Protein AF-A0A847ACG6-F1 (afdb_monomer_lite)

Radius of gyration: 18.06 Å; chains: 1; bounding box: 48×40×43 Å

Foldseek 3Di:
DQDFPVQLVPWDDDPPDPQKIWGWAFPPDRHHDPPRQTATAIARNVRSVVLNCQQPDPQLVCLLVQADPVQSGGSDADSNNDDDDPVNVQVVLVVVLVLCVVVVNCVCVVPDPVVVLVVVLLLQLVVLCVPPPDNVRSLVVSCRNSSPPDSVVSVVSVVVPVVDDDPPVVSVVVCCVRNVPDDPPVVVCCCVPPVPDD

Sequence (198 aa):
RTLRLSSLENATDDSTTPGIMRVTVGPGTQVKTKFDVRGSLLFPSQLLQELERYAYSARRLTRQARASEGDRTLLFLSERGNAYSETSFTKLISYLRETLMSAGLKQFQEFKFHQTRATFGTQLMRLAMDVLPSQVDAIVFVRDAMLHKDEATTWKYVKFIEKEPIKEALSYEFFNLYTGKAGDAKTLIEQVTYNGLA

Structure (mmCIF, N/CA/C/O backbone):
data_AF-A0A847ACG6-F1
#
_entry.id   AF-A0A847ACG6-F1
#
loop_
_atom_site.group_PDB
_atom_site.id
_atom_site.type_symbol
_atom_site.label_atom_id
_atom_site.label_alt_id
_atom_site.label_comp_id
_atom_site.label_asym_id
_atom_site.label_entity_id
_atom_site.label_seq_id
_atom_site.pdbx_PDB_ins_code
_atom_site.Cartn_x
_atom_site.Cartn_y
_atom_site.Cartn_z
_atom_site.occupancy
_atom_site.B_iso_or_equiv
_atom_site.auth_seq_id
_atom_site.auth_comp_id
_atom_site.auth_asym_id
_atom_site.auth_atom_id
_atom_site.pdbx_PDB_model_num
ATOM 1 N N . ARG A 1 1 ? -3.514 4.323 3.423 1.00 79.56 1 ARG A N 1
ATOM 2 C CA . ARG A 1 1 ? -4.319 4.914 4.528 1.00 79.56 1 ARG A CA 1
ATOM 3 C C . ARG A 1 1 ? -5.608 5.551 4.025 1.00 79.56 1 ARG A C 1
ATOM 5 O O . ARG A 1 1 ? -6.595 5.514 4.733 1.00 79.56 1 ARG A O 1
ATOM 12 N N . THR A 1 2 ? -5.598 6.104 2.816 1.00 93.06 2 THR A N 1
ATOM 13 C CA . THR A 1 2 ? -6.716 6.821 2.185 1.00 93.06 2 THR A CA 1
ATOM 14 C C . THR A 1 2 ? -7.369 6.038 1.042 1.00 93.06 2 THR A C 1
ATOM 16 O O . THR A 1 2 ? -8.129 6.622 0.281 1.00 93.06 2 THR A O 1
ATOM 19 N N . LEU A 1 3 ? -7.066 4.738 0.900 1.00 95.00 3 LEU A N 1
ATOM 20 C CA . LEU A 1 3 ? -7.789 3.868 -0.033 1.00 95.00 3 LEU A CA 1
ATOM 21 C C . LEU A 1 3 ? -9.261 3.828 0.365 1.00 95.00 3 LEU A C 1
ATOM 23 O O . LEU A 1 3 ? -9.572 3.784 1.559 1.00 95.00 3 LEU A O 1
ATOM 27 N N . ARG A 1 4 ? -10.139 3.837 -0.633 1.00 95.81 4 ARG A N 1
ATOM 28 C CA . ARG A 1 4 ? -11.589 3.829 -0.452 1.00 95.81 4 ARG A CA 1
ATOM 29 C C . ARG A 1 4 ? -12.210 2.594 -1.084 1.00 95.81 4 ARG A C 1
ATOM 31 O O . ARG A 1 4 ? -11.558 1.920 -1.872 1.00 95.81 4 ARG A O 1
ATOM 38 N N . LEU A 1 5 ? -13.469 2.328 -0.754 1.00 96.50 5 LEU A N 1
ATOM 39 C CA . LEU A 1 5 ? -14.268 1.281 -1.401 1.00 96.50 5 LEU A CA 1
ATOM 40 C C . LEU A 1 5 ? -14.260 1.444 -2.923 1.00 96.50 5 LEU A C 1
ATOM 42 O O . LEU A 1 5 ? -13.859 0.536 -3.642 1.00 96.50 5 LEU A O 1
ATOM 46 N N . SER A 1 6 ? -14.517 2.668 -3.384 1.00 95.44 6 SER A N 1
ATOM 47 C CA . SER A 1 6 ? -14.462 3.007 -4.803 1.00 95.44 6 SER A CA 1
ATOM 48 C C . SER A 1 6 ? -13.076 2.840 -5.425 1.00 95.44 6 SER A C 1
ATOM 50 O O . SER A 1 6 ? -12.965 2.736 -6.639 1.00 95.44 6 SER A O 1
ATOM 52 N N . SER A 1 7 ? -11.995 2.800 -4.638 1.00 95.62 7 SER A N 1
ATOM 53 C CA . SER A 1 7 ? -10.670 2.473 -5.177 1.00 95.62 7 SER A CA 1
ATOM 54 C C . SER A 1 7 ? -10.586 1.017 -5.637 1.00 95.62 7 SER A C 1
ATOM 56 O O . SER A 1 7 ? -9.860 0.749 -6.584 1.00 95.62 7 SER A O 1
ATOM 58 N N . LEU A 1 8 ? -11.304 0.101 -4.978 1.00 94.88 8 LEU A N 1
ATOM 59 C CA . LEU A 1 8 ? -11.379 -1.306 -5.380 1.00 94.88 8 LEU A CA 1
ATOM 60 C C . LEU A 1 8 ? -12.359 -1.483 -6.543 1.00 94.88 8 LEU A C 1
ATOM 62 O O . LEU A 1 8 ? -12.006 -2.089 -7.542 1.00 94.88 8 LEU A O 1
ATOM 66 N N . GLU A 1 9 ? -13.539 -0.860 -6.456 1.00 93.62 9 GLU A N 1
ATOM 67 C CA . GLU A 1 9 ? -14.584 -0.938 -7.493 1.00 93.62 9 GLU A CA 1
ATOM 68 C C . GLU A 1 9 ? -14.118 -0.400 -8.854 1.00 93.62 9 GLU A C 1
ATOM 70 O O . GLU A 1 9 ? -14.552 -0.882 -9.894 1.00 93.62 9 GLU A O 1
ATOM 75 N N . ASN A 1 10 ? -13.231 0.600 -8.850 1.00 94.56 10 ASN A N 1
ATOM 76 C CA . ASN A 1 10 ? -12.652 1.181 -10.064 1.00 94.56 10 ASN A CA 1
ATOM 77 C C . ASN A 1 10 ? -11.296 0.559 -10.438 1.00 94.56 10 ASN A C 1
ATOM 79 O O . ASN A 1 10 ? -10.543 1.162 -11.209 1.00 94.56 10 ASN A O 1
ATOM 83 N N . ALA A 1 11 ? -10.933 -0.587 -9.856 1.00 95.62 11 ALA A N 1
ATOM 84 C CA . ALA A 1 11 ? -9.750 -1.313 -10.286 1.00 95.62 11 ALA A CA 1
ATOM 85 C C . ALA A 1 11 ? -9.952 -1.847 -11.711 1.00 95.62 11 ALA A C 1
ATOM 87 O O . ALA A 1 11 ? -11.033 -2.308 -12.066 1.00 95.62 11 ALA A O 1
ATOM 88 N N . THR A 1 12 ? -8.904 -1.799 -12.525 1.00 96.06 12 THR A N 1
ATOM 89 C CA . THR A 1 12 ? -8.930 -2.299 -13.908 1.00 96.06 12 THR A CA 1
ATOM 90 C C . THR A 1 12 ? -7.863 -3.359 -14.100 1.00 96.06 12 THR A C 1
ATOM 92 O O . THR A 1 12 ? -6.834 -3.302 -13.430 1.00 96.06 12 THR A O 1
ATOM 95 N N . ASP A 1 13 ? -8.049 -4.280 -15.038 1.00 93.38 13 ASP A N 1
ATOM 96 C CA . ASP A 1 13 ? -6.978 -5.201 -15.417 1.00 93.38 13 ASP A CA 1
ATOM 97 C C . ASP A 1 13 ? -5.736 -4.439 -15.902 1.00 93.38 13 ASP A C 1
ATOM 99 O O . ASP A 1 13 ? -5.823 -3.386 -16.547 1.00 93.38 13 ASP A O 1
ATOM 103 N N . ASP A 1 14 ? -4.560 -4.961 -15.567 1.00 87.25 14 ASP A N 1
ATOM 104 C CA . ASP A 1 14 ? -3.312 -4.519 -16.168 1.00 87.25 14 ASP A CA 1
ATOM 105 C C . ASP A 1 14 ? -3.196 -5.084 -17.590 1.00 87.25 14 ASP A C 1
ATOM 107 O O . ASP A 1 14 ? -3.352 -6.282 -17.824 1.00 87.25 14 ASP A O 1
ATOM 111 N N . SER A 1 15 ? -2.918 -4.212 -18.560 1.00 83.62 15 SER A N 1
ATOM 112 C CA . SER A 1 15 ? -2.907 -4.587 -19.976 1.00 83.62 15 SER A CA 1
ATOM 113 C C . SER A 1 15 ? -1.718 -5.459 -20.377 1.00 83.62 15 SER A C 1
ATOM 115 O O . SER A 1 15 ? -1.732 -6.019 -21.470 1.00 83.62 15 SER A O 1
ATOM 117 N N . THR A 1 16 ? -0.665 -5.530 -19.556 1.00 77.50 16 THR A N 1
ATOM 118 C CA . THR A 1 16 ? 0.566 -6.260 -19.888 1.00 77.50 16 THR A CA 1
ATOM 119 C C . THR A 1 16 ? 0.769 -7.500 -19.027 1.00 77.50 16 THR A C 1
ATOM 121 O O . THR A 1 16 ? 1.458 -8.422 -19.459 1.00 77.50 16 THR A O 1
ATOM 124 N N . THR A 1 17 ? 0.159 -7.558 -17.840 1.00 78.44 17 THR A N 1
ATOM 125 C CA . THR A 1 17 ? 0.396 -8.621 -16.858 1.00 78.44 17 THR A CA 1
ATOM 126 C C . THR A 1 17 ? -0.915 -9.265 -16.393 1.00 78.44 17 THR A C 1
ATOM 128 O O . THR A 1 17 ? -1.561 -8.759 -15.471 1.00 78.44 17 THR A O 1
ATOM 131 N N . PRO A 1 18 ? -1.307 -10.419 -16.970 1.00 81.81 18 PRO A N 1
ATOM 132 C CA . PRO A 1 18 ? -2.494 -11.149 -16.538 1.00 81.81 18 PRO A CA 1
ATOM 133 C C . PRO A 1 18 ? -2.480 -11.457 -15.037 1.00 81.81 18 PRO A C 1
ATOM 135 O O . PRO A 1 18 ? -1.464 -11.878 -14.481 1.00 81.81 18 PRO A O 1
ATOM 138 N N . GLY A 1 19 ? -3.627 -11.276 -14.383 1.00 84.00 19 GLY A N 1
ATOM 139 C CA . GLY A 1 19 ? -3.778 -11.505 -12.945 1.00 84.00 19 GLY A CA 1
ATOM 140 C C . GLY A 1 19 ? -3.323 -10.340 -12.061 1.00 84.00 19 GLY A C 1
ATOM 141 O O . GLY A 1 19 ? -3.441 -10.459 -10.839 1.00 84.00 19 GLY A O 1
ATOM 142 N N . ILE A 1 20 ? -2.861 -9.228 -12.644 1.00 87.62 20 ILE A N 1
ATOM 143 C CA . ILE A 1 20 ? -2.602 -7.963 -11.950 1.00 87.62 20 ILE A CA 1
ATOM 144 C C . ILE A 1 20 ? -3.715 -6.959 -12.259 1.00 87.62 20 ILE A C 1
ATOM 146 O O . ILE A 1 20 ? -4.145 -6.799 -13.395 1.00 87.62 20 ILE A O 1
ATOM 150 N N . MET A 1 21 ? -4.141 -6.255 -11.218 1.00 92.12 21 MET A N 1
ATOM 151 C CA . MET A 1 21 ? -5.126 -5.186 -11.221 1.00 92.12 21 MET A CA 1
ATOM 152 C C . MET A 1 21 ? -4.443 -3.851 -10.921 1.00 92.12 21 MET A C 1
ATOM 154 O O . MET A 1 21 ? -3.528 -3.763 -10.096 1.00 92.12 21 MET A O 1
ATOM 158 N N . ARG A 1 22 ? -4.928 -2.782 -11.543 1.00 94.06 22 ARG A N 1
ATOM 159 C CA . ARG A 1 22 ? -4.474 -1.406 -11.359 1.00 94.06 22 ARG A CA 1
ATOM 160 C C . ARG A 1 22 ? -5.495 -0.597 -10.585 1.00 94.06 22 ARG A C 1
ATOM 162 O O . ARG A 1 22 ? -6.646 -0.488 -10.989 1.00 94.06 22 ARG A O 1
ATOM 169 N N . VAL A 1 23 ? -5.038 0.065 -9.527 1.00 95.44 23 VAL A N 1
ATOM 170 C CA . VAL A 1 23 ? -5.831 1.043 -8.771 1.00 95.44 23 VAL A CA 1
ATOM 171 C C . VAL A 1 23 ? -5.204 2.420 -8.924 1.00 95.44 23 VAL A C 1
ATOM 173 O O . VAL A 1 23 ? -4.092 2.659 -8.449 1.00 95.44 23 VAL A O 1
ATOM 176 N N . THR A 1 24 ? -5.909 3.343 -9.576 1.00 95.31 24 THR A N 1
ATOM 177 C CA . THR A 1 24 ? -5.428 4.719 -9.776 1.00 95.31 24 THR A CA 1
ATOM 178 C C . THR A 1 24 ? -5.432 5.498 -8.459 1.00 95.31 24 THR A C 1
ATOM 180 O O . THR A 1 24 ? -6.411 5.476 -7.714 1.00 95.31 24 THR A O 1
ATOM 183 N N . VAL A 1 25 ? -4.343 6.215 -8.173 1.00 96.12 25 VAL A N 1
ATOM 184 C CA . VAL A 1 25 ? -4.150 6.995 -6.940 1.00 96.12 25 VAL A CA 1
ATOM 185 C C . VAL A 1 25 ? -3.463 8.338 -7.211 1.00 96.12 25 VAL A C 1
ATOM 187 O O . VAL A 1 25 ? -2.864 8.543 -8.267 1.00 96.12 25 VAL A O 1
ATOM 190 N N . GLY A 1 26 ? -3.520 9.253 -6.240 1.00 94.31 26 GLY A N 1
ATOM 191 C CA . GLY A 1 26 ? -2.925 10.591 -6.325 1.00 94.31 26 GLY A CA 1
ATOM 192 C C . GLY A 1 26 ? -3.910 11.661 -6.814 1.00 94.31 26 GLY A C 1
ATOM 193 O O . GLY A 1 26 ? -5.125 11.458 -6.718 1.00 94.31 26 GLY A O 1
ATOM 194 N N . PRO A 1 27 ? -3.426 12.817 -7.306 1.00 93.75 27 PRO A N 1
ATOM 195 C CA . PRO A 1 27 ? -4.274 13.930 -7.735 1.00 93.75 27 PRO A CA 1
ATOM 196 C C . PRO A 1 27 ? -5.363 13.536 -8.730 1.00 93.75 27 PRO A C 1
ATOM 198 O O . PRO A 1 27 ? -5.130 12.759 -9.658 1.00 93.75 27 PRO A O 1
ATOM 201 N N . GLY A 1 28 ? -6.563 14.088 -8.540 1.00 91.25 28 GLY A N 1
ATOM 202 C CA . GLY A 1 28 ? -7.766 13.715 -9.293 1.00 91.25 28 GLY A CA 1
ATOM 203 C C . GLY A 1 28 ? -8.431 12.422 -8.806 1.00 91.25 28 GLY A C 1
ATOM 204 O O . GLY A 1 28 ? -9.440 12.012 -9.368 1.00 91.25 28 GLY A O 1
ATOM 205 N N . THR A 1 29 ? -7.898 11.795 -7.755 1.00 92.50 29 THR A N 1
ATOM 206 C CA . THR A 1 29 ? -8.549 10.709 -7.012 1.00 92.50 29 THR A CA 1
ATOM 207 C C . THR A 1 29 ? -8.785 11.134 -5.563 1.00 92.50 29 THR A C 1
ATOM 209 O O . THR A 1 29 ? -8.330 12.188 -5.119 1.00 92.50 29 THR A O 1
ATOM 212 N N . GLN A 1 30 ? -9.457 10.287 -4.784 1.00 90.88 30 GLN A N 1
ATOM 213 C CA . GLN A 1 30 ? -9.625 10.500 -3.344 1.00 90.88 30 GLN A CA 1
ATOM 214 C C . GLN A 1 30 ? -8.504 9.857 -2.499 1.00 90.88 30 GLN A C 1
ATOM 216 O O . GLN A 1 30 ? -8.568 9.879 -1.265 1.00 90.88 30 GLN A O 1
ATOM 221 N N . VAL A 1 31 ? -7.478 9.286 -3.143 1.00 93.56 31 VAL A N 1
ATOM 222 C CA . VAL A 1 31 ? -6.368 8.587 -2.489 1.00 93.56 31 VAL A CA 1
ATOM 223 C C . VAL A 1 31 ? -5.137 9.487 -2.456 1.00 93.56 31 VAL A C 1
ATOM 225 O O . VAL A 1 31 ? -4.431 9.647 -3.447 1.00 93.56 31 VAL A O 1
ATOM 228 N N . LYS A 1 32 ? -4.856 10.052 -1.278 1.00 91.69 32 LYS A N 1
ATOM 229 C CA . LYS A 1 32 ? -3.650 10.864 -1.043 1.00 91.69 32 LYS A CA 1
ATOM 230 C C . LYS A 1 32 ? -2.363 10.058 -1.263 1.00 91.69 32 LYS A C 1
ATOM 232 O O . LYS A 1 32 ? -2.199 8.991 -0.665 1.00 91.69 32 LYS A O 1
ATOM 237 N N . THR A 1 33 ? -1.435 10.620 -2.028 1.00 92.12 33 THR A N 1
ATOM 238 C CA . THR A 1 33 ? -0.073 10.110 -2.235 1.00 92.12 33 THR A CA 1
ATOM 239 C C . THR A 1 33 ? 0.950 11.090 -1.665 1.00 92.12 33 THR A C 1
ATOM 241 O O . THR A 1 33 ? 0.636 12.237 -1.346 1.00 92.12 33 THR A O 1
ATOM 244 N N . LYS A 1 34 ? 2.189 10.630 -1.465 1.00 86.81 34 LYS A N 1
ATOM 245 C CA . LYS A 1 34 ? 3.268 11.518 -1.022 1.00 86.81 34 LYS A CA 1
ATOM 246 C C . LYS A 1 34 ? 3.679 12.411 -2.195 1.00 86.81 34 LYS A C 1
ATOM 248 O O . LYS A 1 34 ? 3.889 11.894 -3.286 1.00 86.81 34 LYS A O 1
ATOM 253 N N . PHE A 1 35 ? 3.830 13.713 -1.947 1.00 88.19 35 PHE A N 1
ATOM 254 C CA . PHE A 1 35 ? 4.206 14.714 -2.958 1.00 88.19 35 PHE A CA 1
ATOM 255 C C . PHE A 1 35 ? 3.250 14.806 -4.155 1.00 88.19 35 PHE A C 1
ATOM 257 O O . PHE A 1 35 ? 3.687 15.191 -5.237 1.00 88.19 35 PHE A O 1
ATOM 264 N N . ASP A 1 36 ? 1.982 14.424 -3.972 1.00 89.19 36 ASP A N 1
ATOM 265 C CA . ASP A 1 36 ? 0.952 14.503 -5.013 1.00 89.19 36 ASP A CA 1
ATOM 266 C C . ASP A 1 36 ? 1.334 13.774 -6.315 1.00 89.19 36 ASP A C 1
ATOM 268 O O . ASP A 1 36 ? 0.946 14.156 -7.415 1.00 89.19 36 ASP A O 1
ATOM 272 N N . VAL A 1 37 ? 2.085 12.675 -6.204 1.00 92.12 37 VAL A N 1
ATOM 273 C CA . VAL A 1 37 ? 2.392 11.814 -7.352 1.00 92.12 37 VAL A CA 1
ATOM 274 C C . VAL A 1 37 ? 1.126 11.069 -7.769 1.00 92.12 37 VAL A C 1
ATOM 276 O O . VAL A 1 37 ? 0.538 10.340 -6.964 1.00 92.12 37 VAL A O 1
ATOM 279 N N . ARG A 1 38 ? 0.701 11.241 -9.024 1.00 93.50 38 ARG A N 1
ATOM 280 C CA . ARG A 1 38 ? -0.361 10.438 -9.641 1.00 93.50 38 ARG A CA 1
ATOM 281 C C . ARG A 1 38 ? 0.238 9.164 -10.225 1.00 93.50 38 ARG A C 1
ATOM 283 O O . ARG A 1 38 ? 1.311 9.205 -10.814 1.00 93.50 38 ARG A O 1
ATOM 290 N N . GLY A 1 39 ? -0.470 8.051 -10.095 1.00 92.88 39 GLY A N 1
ATOM 291 C CA . GLY A 1 39 ? -0.061 6.792 -10.707 1.00 92.88 39 GLY A CA 1
ATOM 292 C C . GLY A 1 39 ? -1.051 5.676 -10.421 1.00 92.88 39 GLY A C 1
ATOM 293 O O . GLY A 1 39 ? -2.206 5.935 -10.074 1.00 92.88 39 GLY A O 1
ATOM 294 N N . SER A 1 40 ? -0.590 4.436 -10.542 1.00 91.94 40 SER A N 1
ATOM 295 C CA . SER A 1 40 ? -1.412 3.254 -10.297 1.00 91.94 40 SER A CA 1
ATOM 296 C C . SER A 1 40 ? -0.679 2.298 -9.371 1.00 91.94 40 SER A C 1
ATOM 298 O O . SER A 1 40 ? 0.479 1.962 -9.603 1.00 91.94 40 SER A O 1
ATOM 300 N N . LEU A 1 41 ? -1.366 1.854 -8.326 1.00 92.50 41 LEU A N 1
ATOM 301 C CA . LEU A 1 41 ? -0.916 0.747 -7.497 1.00 92.50 41 LEU A CA 1
ATOM 302 C C . LEU A 1 41 ? -1.222 -0.568 -8.214 1.00 92.50 41 LEU A C 1
ATOM 304 O O . LEU A 1 41 ? -2.334 -0.745 -8.714 1.00 92.50 41 LEU A O 1
ATOM 308 N N . LEU A 1 42 ? -0.243 -1.470 -8.228 1.00 90.56 42 LEU A N 1
ATOM 309 C CA . LEU A 1 42 ? -0.373 -2.816 -8.777 1.00 90.56 42 LEU A CA 1
ATOM 310 C C . LEU A 1 42 ? -0.789 -3.776 -7.662 1.00 90.56 42 LEU A C 1
ATOM 312 O O . LEU A 1 42 ? -0.075 -3.939 -6.666 1.00 90.56 42 LEU A O 1
ATOM 316 N N . PHE A 1 43 ? -1.950 -4.395 -7.835 1.00 87.69 43 PHE A N 1
ATOM 317 C CA . PHE A 1 43 ? -2.506 -5.390 -6.932 1.00 87.69 43 PHE A CA 1
ATOM 318 C C . PHE A 1 43 ? -2.614 -6.728 -7.649 1.00 87.69 43 PHE A C 1
ATOM 320 O O . PHE A 1 43 ? -3.211 -6.794 -8.715 1.00 87.69 43 PHE A O 1
ATOM 327 N N . PRO A 1 44 ? -2.138 -7.823 -7.057 1.00 90.94 44 PRO A N 1
ATOM 328 C CA . PRO A 1 44 ? -2.540 -9.150 -7.499 1.00 90.94 44 PRO A CA 1
ATOM 329 C C . PRO A 1 44 ? -4.054 -9.271 -7.386 1.00 90.94 44 PRO A C 1
ATOM 331 O O . PRO A 1 44 ? -4.628 -8.870 -6.372 1.00 90.94 44 PRO A O 1
ATOM 334 N N . SER A 1 45 ? -4.698 -9.836 -8.401 1.00 88.50 45 SER A N 1
ATOM 335 C CA . SER A 1 45 ? -6.151 -10.057 -8.439 1.00 88.50 45 SER A CA 1
ATOM 336 C C . SER A 1 45 ? -6.667 -10.722 -7.161 1.00 88.50 45 SER A C 1
ATOM 338 O O . SER A 1 45 ? -7.654 -10.281 -6.583 1.00 88.50 45 SER A O 1
ATOM 340 N N . GLN A 1 46 ? -5.939 -11.712 -6.648 1.00 88.50 46 GLN A N 1
ATOM 341 C CA . GLN A 1 46 ? -6.264 -12.390 -5.393 1.00 88.50 46 GLN A CA 1
ATOM 342 C C . GLN A 1 46 ? -6.213 -11.451 -4.182 1.00 88.50 46 GLN A C 1
ATOM 344 O O . GLN A 1 46 ? -7.117 -11.469 -3.352 1.00 88.50 46 GLN A O 1
ATOM 349 N N . LEU A 1 47 ? -5.198 -10.584 -4.090 1.00 90.75 47 LEU A N 1
ATOM 350 C CA . LEU A 1 47 ? -5.126 -9.587 -3.021 1.00 90.75 47 LEU A CA 1
ATOM 351 C C . LEU A 1 47 ? -6.284 -8.590 -3.129 1.00 90.75 47 LEU A C 1
ATOM 353 O O . LEU A 1 47 ? -6.862 -8.225 -2.109 1.00 90.75 47 LEU A O 1
ATOM 357 N N . LEU A 1 48 ? -6.645 -8.168 -4.345 1.00 91.81 48 LEU A N 1
ATOM 358 C CA . LEU A 1 48 ? -7.796 -7.293 -4.556 1.00 91.81 48 LEU A CA 1
ATOM 359 C C . LEU A 1 48 ? -9.093 -7.960 -4.064 1.00 91.81 48 LEU A C 1
ATOM 361 O O . LEU A 1 48 ? -9.831 -7.346 -3.297 1.00 91.81 48 LEU A O 1
ATOM 365 N N . GLN A 1 49 ? -9.308 -9.237 -4.390 1.00 91.50 49 GLN A N 1
ATOM 366 C CA . GLN A 1 49 ? -10.465 -10.013 -3.924 1.00 91.50 49 GLN A CA 1
ATOM 367 C C . GLN A 1 49 ? -10.511 -10.160 -2.394 1.00 91.50 49 GLN A C 1
ATOM 369 O O . GLN A 1 49 ? -11.587 -10.110 -1.797 1.00 91.50 49 GLN A O 1
ATOM 374 N N . GLU A 1 50 ? -9.366 -10.333 -1.727 1.00 94.88 50 GLU A N 1
ATOM 375 C CA . GLU A 1 50 ? -9.311 -10.350 -0.256 1.00 94.88 50 GLU A CA 1
ATOM 376 C C . GLU A 1 50 ? -9.666 -8.978 0.341 1.00 94.88 50 GLU A C 1
ATOM 378 O O . GLU A 1 50 ? -10.378 -8.891 1.346 1.00 94.88 50 GLU A O 1
ATOM 383 N N . LEU A 1 51 ? -9.224 -7.885 -0.293 1.00 95.44 51 LEU A N 1
ATOM 384 C CA . LEU A 1 51 ? -9.594 -6.528 0.118 1.00 95.44 51 LEU A CA 1
ATOM 385 C C . LEU A 1 51 ? -11.092 -6.261 -0.077 1.00 95.44 51 LEU A C 1
ATOM 387 O O . LEU A 1 51 ? -11.700 -5.621 0.782 1.00 95.44 51 LEU A O 1
ATOM 391 N N . GLU A 1 52 ? -11.695 -6.776 -1.147 1.00 95.69 52 GLU A N 1
ATOM 392 C CA . GLU A 1 52 ? -13.140 -6.709 -1.393 1.00 95.69 52 GLU A CA 1
ATOM 393 C C . GLU A 1 52 ? -13.929 -7.531 -0.368 1.00 95.69 52 GLU A C 1
ATOM 395 O O . GLU A 1 52 ? -14.879 -7.029 0.236 1.00 95.69 52 GLU A O 1
ATOM 400 N N . ARG A 1 53 ? -13.497 -8.764 -0.074 1.00 95.81 53 ARG A N 1
ATOM 401 C CA . ARG A 1 53 ? -14.096 -9.574 1.000 1.00 95.81 53 ARG A CA 1
ATOM 402 C C . ARG A 1 53 ? -14.033 -8.860 2.344 1.00 95.81 53 ARG A C 1
ATOM 404 O O . ARG A 1 53 ? -15.023 -8.826 3.077 1.00 95.81 53 ARG A O 1
ATOM 411 N N . TYR A 1 54 ? -12.899 -8.243 2.668 1.00 96.81 54 TYR A N 1
ATOM 412 C CA . TYR A 1 54 ? -12.784 -7.418 3.866 1.00 96.81 54 TYR A CA 1
ATOM 413 C C . TYR A 1 54 ? -13.736 -6.215 3.826 1.00 96.81 54 TYR A C 1
ATOM 415 O O . TYR A 1 54 ? -14.414 -5.955 4.825 1.00 96.81 54 TYR A O 1
ATOM 423 N N . ALA A 1 55 ? -13.819 -5.508 2.695 1.00 96.56 55 ALA A N 1
ATOM 424 C CA . ALA A 1 55 ? -14.643 -4.316 2.515 1.00 96.56 55 ALA A CA 1
ATOM 425 C C . ALA A 1 55 ? -16.126 -4.553 2.838 1.00 96.56 55 ALA A C 1
ATOM 427 O O . ALA A 1 55 ? -16.759 -3.687 3.445 1.00 96.56 55 ALA A O 1
ATOM 428 N N . TYR A 1 56 ? -16.649 -5.736 2.514 1.00 95.25 56 TYR A N 1
ATOM 429 C CA . TYR A 1 56 ? -18.047 -6.112 2.760 1.00 95.25 56 TYR A CA 1
ATOM 430 C C . TYR A 1 56 ? -18.247 -7.038 3.966 1.00 95.25 56 TYR A C 1
ATOM 432 O O . TYR A 1 56 ? -19.358 -7.486 4.243 1.00 95.25 56 TYR A O 1
ATOM 440 N N . SER A 1 57 ? -17.191 -7.303 4.734 1.00 97.12 57 SER A N 1
ATOM 441 C CA . SER A 1 57 ? -17.283 -8.128 5.937 1.00 97.12 57 SER A CA 1
ATOM 442 C C . SER A 1 57 ? -18.100 -7.450 7.044 1.00 97.12 57 SER A C 1
ATOM 444 O O . SER A 1 57 ? -18.034 -6.232 7.239 1.00 97.12 57 SER A O 1
ATOM 446 N N . ALA A 1 58 ? -18.775 -8.251 7.876 1.00 96.94 58 ALA A N 1
ATOM 447 C CA . ALA A 1 58 ? -19.484 -7.761 9.065 1.00 96.94 58 ALA A CA 1
ATOM 448 C C . ALA A 1 58 ? -18.578 -6.911 9.981 1.00 96.94 58 ALA A C 1
ATOM 450 O O . ALA A 1 58 ? -19.004 -5.889 10.529 1.00 96.94 58 ALA A O 1
ATOM 451 N N . ARG A 1 59 ? -17.295 -7.291 10.093 1.00 96.44 59 ARG A N 1
ATOM 452 C CA . ARG A 1 59 ? -16.274 -6.547 10.844 1.00 96.44 59 ARG A CA 1
ATOM 453 C C . ARG A 1 59 ? -16.107 -5.127 10.308 1.00 96.44 59 ARG A C 1
ATOM 455 O O . ARG A 1 59 ? -16.092 -4.183 11.097 1.00 96.44 59 ARG A O 1
ATOM 462 N N . ARG A 1 60 ? -15.961 -4.960 8.992 1.00 97.19 60 ARG A N 1
ATOM 463 C CA . ARG A 1 60 ? -15.795 -3.641 8.368 1.00 97.19 60 ARG A CA 1
ATOM 464 C C . ARG A 1 60 ? -17.107 -2.855 8.422 1.00 97.19 60 ARG A C 1
ATOM 466 O O . ARG A 1 60 ? -17.072 -1.696 8.830 1.00 97.19 60 ARG A O 1
ATOM 473 N N . LEU A 1 61 ? -18.253 -3.473 8.128 1.00 97.44 61 LEU A N 1
ATOM 474 C CA . LEU A 1 61 ? -19.576 -2.830 8.193 1.00 97.44 61 LEU A CA 1
ATOM 475 C C . LEU A 1 61 ? -19.896 -2.277 9.593 1.00 97.44 61 LEU A C 1
ATOM 477 O O . LEU A 1 61 ? -20.329 -1.134 9.727 1.00 97.44 61 LEU A O 1
ATOM 481 N N . THR A 1 62 ? -19.578 -3.026 10.653 1.00 98.00 62 THR A N 1
ATOM 482 C CA . THR A 1 62 ? -19.743 -2.561 12.045 1.00 98.00 62 THR A CA 1
ATOM 483 C C . THR A 1 62 ? -18.896 -1.317 12.336 1.00 98.00 62 THR A C 1
ATOM 485 O O . THR A 1 62 ? -19.324 -0.409 13.049 1.00 98.00 62 THR A O 1
ATOM 488 N N . ARG A 1 63 ? -17.686 -1.243 11.770 1.00 98.00 63 ARG A N 1
ATOM 489 C CA . ARG A 1 63 ? -16.812 -0.067 11.898 1.00 98.00 63 ARG A CA 1
ATOM 490 C C . ARG A 1 63 ? -17.330 1.111 11.073 1.00 98.00 63 ARG A C 1
ATOM 492 O O . ARG A 1 63 ? -17.273 2.237 11.554 1.00 98.00 63 ARG A O 1
ATOM 499 N N . GLN A 1 64 ? -17.878 0.862 9.883 1.00 97.94 64 GLN A N 1
ATOM 500 C CA . GLN A 1 64 ? -18.509 1.883 9.040 1.00 97.94 64 GLN A CA 1
ATOM 501 C C . GLN A 1 64 ? -19.721 2.524 9.725 1.00 97.94 64 GLN A C 1
ATOM 503 O O . GLN A 1 64 ? -19.880 3.738 9.640 1.00 97.94 64 GLN A O 1
ATOM 508 N N . ALA A 1 65 ? -20.539 1.748 10.442 1.00 97.75 65 ALA A N 1
ATOM 509 C CA . ALA A 1 65 ? -21.692 2.276 11.178 1.00 97.75 65 ALA A CA 1
ATOM 510 C C . ALA A 1 65 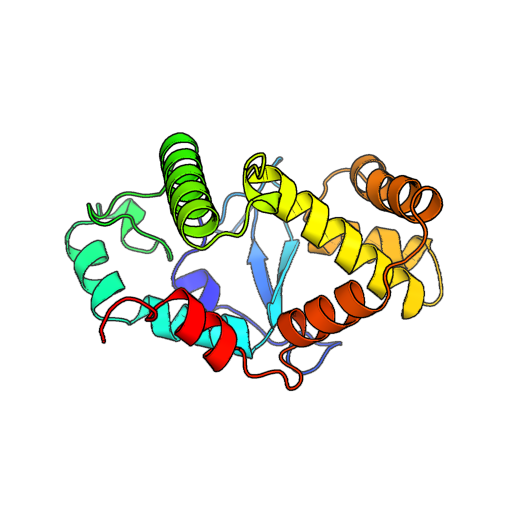? -21.301 3.334 12.231 1.00 97.75 65 ALA A C 1
ATOM 512 O O . ALA A 1 65 ? -22.089 4.222 12.542 1.00 97.75 65 ALA A O 1
ATOM 513 N N . ARG A 1 66 ? -20.067 3.261 12.748 1.00 97.75 66 ARG A N 1
ATOM 514 C CA . ARG A 1 66 ? -19.493 4.211 13.716 1.00 97.75 66 ARG A CA 1
ATOM 515 C C . ARG A 1 66 ? -18.713 5.352 13.056 1.00 97.75 66 ARG A C 1
ATOM 517 O O . ARG A 1 66 ? -18.313 6.284 13.744 1.00 97.75 66 ARG A O 1
ATOM 524 N N . ALA A 1 67 ? -18.450 5.261 11.754 1.00 97.69 67 ALA A N 1
ATOM 525 C CA . ALA A 1 67 ? -17.612 6.213 11.043 1.00 97.69 67 ALA A CA 1
ATOM 526 C C . ALA A 1 67 ? -18.361 7.511 10.723 1.00 97.69 67 ALA A C 1
ATOM 528 O O . ALA A 1 67 ? -19.558 7.506 10.401 1.00 97.69 67 ALA A O 1
ATOM 529 N N . SER A 1 68 ? -17.616 8.617 10.750 1.00 96.81 68 SER A N 1
ATOM 530 C CA . SER A 1 68 ? -18.076 9.905 10.232 1.00 96.81 68 SER A CA 1
ATOM 531 C C . SER A 1 68 ? -18.345 9.811 8.729 1.00 96.81 68 SER A C 1
ATOM 533 O O . SER A 1 68 ? -17.784 8.959 8.037 1.00 96.81 68 SER A O 1
ATOM 535 N N . GLU A 1 69 ? -19.181 10.702 8.201 1.00 93.88 69 GLU A N 1
ATOM 536 C CA . GLU A 1 69 ? -19.547 10.698 6.781 1.00 93.88 69 GLU A CA 1
ATOM 537 C C . GLU A 1 69 ? -18.324 10.695 5.845 1.00 93.88 69 GLU A C 1
ATOM 539 O O . GLU A 1 69 ? -18.264 9.895 4.912 1.00 93.88 69 GLU A O 1
ATOM 544 N N . GLY A 1 70 ? -17.296 11.493 6.158 1.00 90.56 70 GLY A N 1
ATOM 545 C CA . GLY A 1 70 ? -16.064 11.570 5.363 1.00 90.56 70 GLY A CA 1
ATOM 546 C C . GLY A 1 70 ? -15.194 10.304 5.390 1.00 90.56 70 GLY A C 1
ATOM 547 O O . GLY A 1 70 ? -14.478 10.024 4.417 1.00 90.56 70 GLY A O 1
ATOM 548 N N . ASP A 1 71 ? -15.281 9.520 6.468 1.00 95.25 71 ASP A N 1
ATOM 549 C CA . ASP A 1 71 ? -14.483 8.308 6.677 1.00 95.25 71 ASP A CA 1
ATOM 550 C C . ASP A 1 71 ? -15.226 7.030 6.269 1.00 95.25 71 ASP A C 1
ATOM 552 O O . ASP A 1 71 ? -14.582 6.022 5.988 1.00 95.25 71 ASP A O 1
ATOM 556 N N . ARG A 1 72 ? -16.563 7.046 6.161 1.00 95.75 72 ARG A N 1
ATOM 557 C CA . ARG A 1 72 ? -17.391 5.859 5.850 1.00 95.75 72 ARG A CA 1
ATOM 558 C C . ARG A 1 72 ? -16.959 5.091 4.605 1.00 95.75 72 ARG A C 1
ATOM 560 O O . ARG A 1 72 ? -17.179 3.882 4.531 1.00 95.75 72 ARG A O 1
ATOM 567 N N . THR A 1 73 ? -16.357 5.764 3.629 1.00 95.81 73 THR A N 1
ATOM 568 C CA . THR A 1 73 ? -15.891 5.135 2.386 1.00 95.81 73 THR A CA 1
ATOM 569 C C . THR A 1 73 ? -14.426 4.706 2.430 1.00 95.81 73 THR A C 1
ATOM 571 O O . THR A 1 73 ? -13.969 4.078 1.483 1.00 95.81 73 THR A O 1
ATOM 574 N N . LEU A 1 74 ? -13.678 4.986 3.504 1.00 97.25 74 LEU A N 1
ATOM 575 C CA . LEU A 1 74 ? -12.320 4.466 3.679 1.00 97.25 74 LEU A CA 1
ATOM 576 C C . LEU A 1 74 ? -12.347 2.943 3.781 1.00 97.25 74 LEU A C 1
ATOM 578 O O . LEU A 1 74 ? -13.174 2.368 4.489 1.00 97.25 74 LEU A O 1
ATOM 582 N N . LEU A 1 75 ? -11.411 2.285 3.104 1.00 96.88 75 LEU A N 1
ATOM 583 C CA . LEU A 1 75 ? -11.295 0.832 3.128 1.00 96.88 75 LEU A CA 1
ATOM 584 C C . LEU A 1 75 ? -11.013 0.345 4.554 1.00 96.88 75 LEU A C 1
ATOM 586 O O . LEU A 1 75 ? -11.747 -0.481 5.089 1.00 96.88 75 LEU A O 1
ATOM 590 N N . PHE A 1 76 ? -9.996 0.925 5.195 1.00 95.69 76 PHE A N 1
ATOM 591 C CA . PHE A 1 76 ? -9.568 0.554 6.540 1.00 95.69 76 PHE A CA 1
ATOM 592 C C . PHE A 1 76 ? -10.063 1.551 7.582 1.00 95.69 76 PHE A C 1
ATOM 594 O O . PHE A 1 76 ? -9.637 2.707 7.608 1.00 95.69 76 PHE A O 1
ATOM 601 N N . LEU A 1 77 ? -10.896 1.055 8.491 1.00 95.75 77 LEU A N 1
ATOM 602 C CA . LEU A 1 77 ? -11.401 1.789 9.645 1.00 95.75 77 LEU A CA 1
ATOM 603 C C . LEU A 1 77 ? -10.899 1.141 10.932 1.00 95.75 77 LEU A C 1
ATOM 605 O O . LEU A 1 77 ? -10.788 -0.086 11.021 1.00 95.75 77 LEU A O 1
ATOM 609 N N . SER A 1 78 ? -10.625 1.958 11.945 1.00 94.06 78 SER A N 1
ATOM 610 C CA . SER A 1 78 ? -10.388 1.473 13.306 1.00 94.06 78 SER A CA 1
ATOM 611 C C . SER A 1 78 ? -11.672 0.908 13.926 1.00 94.06 78 SER A C 1
ATOM 613 O O . SER A 1 78 ? -12.772 1.084 13.407 1.00 94.06 78 SER A O 1
ATOM 615 N N . GLU A 1 79 ? -11.560 0.245 15.075 1.00 92.69 79 GLU A N 1
ATOM 616 C CA . GLU A 1 79 ? -12.716 -0.303 15.811 1.00 92.69 79 GLU A CA 1
ATOM 617 C C . GLU A 1 79 ? -13.727 0.762 16.250 1.00 92.69 79 GLU A C 1
ATOM 619 O O . GLU A 1 79 ? -14.913 0.473 16.426 1.00 92.69 79 GLU A O 1
ATOM 624 N N . ARG A 1 80 ? -13.258 2.006 16.386 1.00 93.88 80 ARG A N 1
ATOM 625 C CA . ARG A 1 80 ? -14.077 3.179 16.702 1.00 93.88 80 ARG A CA 1
ATOM 626 C C . ARG A 1 80 ? -14.640 3.875 15.457 1.00 93.88 80 ARG A C 1
ATOM 628 O O . ARG A 1 80 ? -15.269 4.908 15.603 1.00 93.88 80 ARG A O 1
ATOM 635 N N . GLY A 1 81 ? -14.407 3.342 14.255 1.00 95.81 81 GLY A N 1
ATOM 636 C CA . GLY A 1 81 ? -14.882 3.936 12.999 1.00 95.81 81 GLY A CA 1
ATOM 637 C C . GLY A 1 81 ? -14.039 5.105 12.479 1.00 95.81 81 GLY A C 1
ATOM 638 O O . GLY A 1 81 ? -14.427 5.741 11.511 1.00 95.81 81 GLY A O 1
ATOM 639 N N . ASN A 1 82 ? -12.878 5.383 13.078 1.00 94.88 82 ASN A N 1
ATOM 640 C CA . ASN A 1 82 ? -11.997 6.472 12.637 1.00 94.88 82 ASN A CA 1
ATOM 641 C C . ASN A 1 82 ? -10.988 6.001 11.587 1.00 94.88 82 ASN A C 1
ATOM 643 O O . ASN A 1 82 ? -10.519 4.854 11.662 1.00 94.88 82 ASN A O 1
ATOM 647 N N . ALA A 1 83 ? -10.564 6.914 10.711 1.00 94.62 83 ALA A N 1
ATOM 648 C CA . ALA A 1 83 ? -9.366 6.754 9.895 1.00 94.62 83 ALA A CA 1
ATOM 649 C C . ALA A 1 83 ? -8.113 6.455 10.740 1.00 94.62 83 ALA A C 1
ATOM 651 O O . ALA A 1 83 ? -7.922 6.971 11.845 1.00 94.62 83 ALA A O 1
ATOM 652 N N . TYR A 1 84 ? -7.204 5.655 10.187 1.00 92.56 84 TYR A N 1
ATOM 653 C CA . TYR A 1 84 ? -5.915 5.396 10.820 1.00 92.56 84 TYR A CA 1
ATOM 654 C C . TYR A 1 84 ? -4.918 6.554 10.595 1.00 92.56 84 TYR A C 1
ATOM 656 O O . TYR A 1 84 ? -4.496 6.835 9.469 1.00 92.56 84 TYR A O 1
ATOM 664 N N . SER A 1 85 ? -4.472 7.175 11.688 1.00 89.44 85 SER A N 1
ATOM 665 C CA . SER A 1 85 ? -3.346 8.119 11.751 1.00 89.44 85 SER A CA 1
ATOM 666 C C . SER A 1 85 ? -1.987 7.408 11.851 1.00 89.44 85 SER A C 1
ATOM 668 O O . SER A 1 85 ? -1.929 6.201 12.095 1.00 89.44 85 SER A O 1
ATOM 670 N N . GLU A 1 86 ? -0.880 8.150 11.722 1.00 85.50 86 GLU A N 1
ATOM 671 C CA . GLU A 1 86 ? 0.473 7.595 11.934 1.00 85.50 86 GLU A CA 1
ATOM 672 C C . GLU A 1 86 ? 0.627 6.992 13.323 1.00 85.50 86 GLU A C 1
ATOM 674 O O . GLU A 1 86 ? 1.068 5.856 13.452 1.00 85.50 86 GLU A O 1
ATOM 679 N N . THR A 1 87 ? 0.162 7.696 14.354 1.00 87.69 87 THR A N 1
ATOM 680 C CA . THR A 1 87 ? 0.200 7.209 15.735 1.00 87.69 87 THR A CA 1
ATOM 681 C C . THR A 1 87 ? -0.567 5.899 15.893 1.00 87.69 87 THR A C 1
ATOM 683 O O . THR A 1 87 ? -0.078 4.974 16.537 1.00 87.69 87 THR A O 1
ATOM 686 N N . SER A 1 88 ? -1.758 5.789 15.294 1.00 88.38 88 SER A N 1
ATOM 687 C CA . SER A 1 88 ? -2.548 4.554 15.374 1.00 88.38 88 SER A CA 1
ATOM 688 C C . SER A 1 88 ? -1.901 3.388 14.619 1.00 88.38 88 SER A C 1
ATOM 690 O O . SER A 1 88 ? -1.927 2.264 15.112 1.00 88.38 88 SER A O 1
ATOM 692 N N . PHE A 1 89 ? -1.246 3.651 13.483 1.00 84.38 89 PHE A N 1
ATOM 693 C CA . PHE A 1 89 ? -0.475 2.640 12.757 1.00 84.38 89 PHE A CA 1
ATOM 694 C C . PHE A 1 89 ? 0.753 2.184 13.542 1.00 84.38 89 PHE A C 1
ATOM 696 O O . PHE A 1 89 ? 0.999 0.987 13.640 1.00 84.38 89 PHE A O 1
ATOM 703 N N . THR A 1 90 ? 1.499 3.111 14.147 1.00 87.06 90 THR A N 1
ATOM 704 C CA . THR A 1 90 ? 2.644 2.770 14.999 1.00 87.06 90 THR A CA 1
ATOM 705 C C . THR A 1 90 ? 2.215 1.872 16.155 1.00 87.06 90 THR A C 1
ATOM 707 O O . THR A 1 90 ? 2.882 0.878 16.416 1.00 87.06 90 THR A O 1
ATOM 710 N N . LYS A 1 91 ? 1.069 2.159 16.792 1.00 89.62 91 LYS A N 1
ATOM 711 C CA . LYS A 1 91 ? 0.504 1.291 17.837 1.00 89.62 91 LYS A CA 1
ATOM 712 C C . LYS A 1 91 ? 0.176 -0.108 17.314 1.00 89.62 91 LYS A C 1
ATOM 714 O O . LYS A 1 91 ? 0.579 -1.078 17.940 1.00 89.62 91 LYS A O 1
ATOM 719 N N . LEU A 1 92 ? -0.486 -0.223 16.158 1.00 89.44 92 LEU A N 1
ATOM 720 C CA . LEU A 1 92 ? -0.754 -1.528 15.536 1.00 89.44 92 LEU A CA 1
ATOM 721 C C . LEU A 1 92 ? 0.527 -2.330 15.284 1.00 89.44 92 LEU A C 1
ATOM 723 O O . LEU A 1 92 ? 0.552 -3.534 15.510 1.00 89.44 92 LEU A O 1
ATOM 727 N N . ILE A 1 93 ? 1.594 -1.667 14.841 1.00 89.75 93 ILE A N 1
ATOM 728 C CA . ILE A 1 93 ? 2.878 -2.321 14.576 1.00 89.75 93 ILE A CA 1
ATOM 729 C C . ILE A 1 93 ? 3.581 -2.729 15.871 1.00 89.75 93 ILE A C 1
ATOM 731 O O . ILE A 1 93 ? 4.199 -3.789 15.903 1.00 89.75 93 ILE A O 1
ATOM 735 N N . SER A 1 94 ? 3.450 -1.948 16.946 1.00 90.50 94 SER A N 1
ATOM 736 C CA . SER A 1 94 ? 3.906 -2.372 18.274 1.00 90.50 94 SER A CA 1
ATOM 737 C C . SER A 1 94 ? 3.158 -3.616 18.755 1.00 90.50 94 SER A C 1
ATOM 739 O O . SER A 1 94 ? 3.810 -4.572 19.157 1.00 90.50 94 SER A O 1
ATOM 741 N N . TYR A 1 95 ? 1.828 -3.662 18.624 1.00 91.31 95 TYR A N 1
ATOM 742 C CA . TYR A 1 95 ? 1.049 -4.852 18.990 1.00 91.31 95 TYR A CA 1
ATOM 743 C C . TYR A 1 95 ? 1.425 -6.079 18.156 1.00 91.31 95 TYR A C 1
ATOM 745 O O . TYR A 1 95 ? 1.572 -7.177 18.692 1.00 91.31 95 TYR A O 1
ATOM 753 N N . LEU A 1 96 ? 1.630 -5.901 16.846 1.00 90.75 96 LEU A N 1
ATOM 754 C CA . LEU A 1 96 ? 2.119 -6.970 15.978 1.00 90.75 96 LEU A CA 1
ATOM 755 C C . LEU A 1 96 ? 3.481 -7.481 16.462 1.00 90.75 96 LEU A C 1
ATOM 757 O O . LEU A 1 96 ? 3.672 -8.684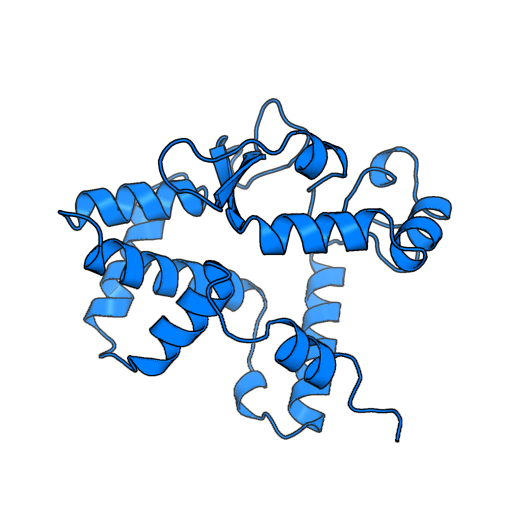 16.591 1.00 90.75 96 LEU A O 1
ATOM 761 N N . ARG A 1 97 ? 4.412 -6.574 16.773 1.00 91.12 97 ARG A N 1
ATOM 762 C CA . ARG A 1 97 ? 5.733 -6.929 17.294 1.00 91.12 97 ARG A CA 1
ATOM 763 C C . ARG A 1 97 ? 5.635 -7.721 18.596 1.00 91.12 97 ARG A C 1
ATOM 765 O O . ARG A 1 97 ? 6.274 -8.758 18.704 1.00 91.12 97 ARG A O 1
ATOM 772 N N . GLU A 1 98 ? 4.844 -7.252 19.557 1.00 92.06 98 GLU A N 1
ATOM 773 C CA . GLU A 1 98 ? 4.626 -7.940 20.836 1.00 92.06 98 GLU A CA 1
ATOM 774 C C . GLU A 1 98 ? 4.057 -9.347 20.621 1.00 92.06 98 GLU A C 1
ATOM 776 O O . GLU A 1 98 ? 4.536 -10.306 21.223 1.00 92.06 98 GLU A O 1
ATOM 781 N N . THR A 1 99 ? 3.099 -9.491 19.702 1.00 93.56 99 THR A N 1
ATOM 782 C CA . THR A 1 99 ? 2.507 -10.789 19.343 1.00 93.56 99 THR A CA 1
ATOM 783 C C . THR A 1 99 ? 3.552 -11.732 18.739 1.00 93.56 99 THR A C 1
ATOM 785 O O . THR A 1 99 ? 3.682 -12.874 19.172 1.00 93.56 99 THR A O 1
ATOM 788 N N . LEU A 1 100 ? 4.349 -11.248 17.781 1.00 90.75 100 LEU A N 1
ATOM 789 C CA . LEU A 1 100 ? 5.411 -12.030 17.139 1.00 90.75 100 LEU A CA 1
ATOM 790 C C . LEU A 1 100 ? 6.509 -12.428 18.136 1.00 90.75 100 LEU A C 1
ATOM 792 O O . LEU A 1 100 ? 6.996 -13.556 18.102 1.00 90.75 100 LEU A O 1
ATOM 796 N N . MET A 1 101 ? 6.877 -11.529 19.052 1.00 92.31 101 MET A N 1
ATOM 797 C CA . MET A 1 101 ? 7.851 -11.814 20.106 1.00 92.31 101 MET A CA 1
ATOM 798 C C . MET A 1 101 ? 7.344 -12.883 21.076 1.00 92.31 101 MET A C 1
ATOM 800 O O . MET A 1 101 ? 8.098 -13.797 21.406 1.00 92.31 101 MET A O 1
ATOM 804 N N . SER A 1 102 ? 6.076 -12.803 21.488 1.00 92.69 102 SER A N 1
ATOM 805 C CA . SER A 1 102 ? 5.428 -13.823 22.322 1.00 92.69 102 SER A CA 1
ATOM 806 C C . SER A 1 102 ? 5.357 -15.185 21.624 1.00 92.69 102 SER A C 1
ATOM 808 O O . SER A 1 102 ? 5.473 -16.212 22.282 1.00 92.69 102 SER A O 1
ATOM 810 N N . ALA A 1 103 ? 5.260 -15.203 20.291 1.00 93.88 103 ALA A N 1
ATOM 811 C CA . ALA A 1 103 ? 5.353 -16.412 19.469 1.00 93.88 103 ALA A CA 1
ATOM 812 C C . ALA A 1 103 ? 6.801 -16.904 19.231 1.00 93.88 103 ALA A C 1
ATOM 814 O O . ALA A 1 103 ? 7.025 -17.820 18.444 1.00 93.88 103 ALA A O 1
ATOM 815 N N . GLY A 1 104 ? 7.806 -16.301 19.879 1.00 92.00 104 GLY A N 1
ATOM 816 C CA . GLY A 1 104 ? 9.214 -16.705 19.785 1.00 92.00 104 GLY A CA 1
ATOM 817 C C . GLY A 1 104 ? 9.989 -16.117 18.600 1.00 92.00 104 GLY A C 1
ATOM 818 O O . GLY A 1 104 ? 11.184 -16.386 18.460 1.00 92.00 104 GLY A O 1
ATOM 819 N N . LEU A 1 105 ? 9.369 -15.268 17.776 1.00 91.69 105 LEU A N 1
ATOM 820 C CA . LEU A 1 105 ? 9.978 -14.677 16.579 1.00 91.69 105 LEU A CA 1
ATOM 821 C C . LEU A 1 105 ? 10.786 -13.415 16.926 1.00 91.69 105 LEU A C 1
ATOM 823 O O . LEU A 1 105 ? 10.443 -12.285 16.562 1.00 91.69 105 LEU A O 1
ATOM 827 N N . LYS A 1 106 ? 11.885 -13.611 17.660 1.00 89.00 106 LYS A N 1
ATOM 828 C CA . LYS A 1 106 ? 12.730 -12.533 18.209 1.00 89.00 106 LYS A CA 1
ATOM 829 C C . LYS A 1 106 ? 13.320 -11.598 17.147 1.00 89.00 106 LYS A C 1
ATOM 831 O O . LYS A 1 106 ? 13.586 -10.439 17.449 1.00 89.00 106 LYS A O 1
ATOM 836 N N . GLN A 1 107 ? 13.457 -12.046 15.897 1.00 85.50 107 GLN A N 1
ATOM 837 C CA . GLN A 1 107 ? 13.951 -11.229 14.783 1.00 85.50 107 GLN A CA 1
ATOM 838 C C . GLN A 1 107 ? 13.091 -9.987 14.490 1.00 85.50 107 GLN A C 1
ATOM 840 O O . GLN A 1 107 ? 13.564 -9.051 13.851 1.00 85.50 107 GLN A O 1
ATOM 845 N N . PHE A 1 108 ? 11.841 -9.944 14.965 1.00 86.69 108 PHE A N 1
ATOM 846 C CA . PHE A 1 108 ? 10.957 -8.792 14.777 1.00 86.69 108 PHE A CA 1
ATOM 847 C C . PHE A 1 108 ? 11.065 -7.732 15.881 1.00 86.69 108 PHE A C 1
ATOM 849 O O . PHE A 1 108 ? 10.414 -6.696 15.767 1.00 86.69 108 PHE A O 1
ATOM 856 N N . GLN A 1 109 ? 11.890 -7.926 16.917 1.00 87.19 109 GLN A N 1
ATOM 857 C CA . GLN A 1 109 ? 11.988 -7.006 18.062 1.00 87.19 109 GLN A CA 1
ATOM 858 C C . GLN A 1 109 ? 12.259 -5.545 17.657 1.00 87.19 109 GLN A C 1
ATOM 860 O O . GLN A 1 109 ? 11.730 -4.619 18.267 1.00 87.19 109 GLN A O 1
ATOM 865 N N . GLU A 1 110 ? 13.030 -5.313 16.598 1.00 86.62 110 GLU A N 1
ATOM 866 C CA . GLU A 1 110 ? 13.340 -3.958 16.121 1.00 86.62 110 GLU A CA 1
ATOM 867 C C . GLU A 1 110 ? 12.544 -3.551 14.875 1.00 86.62 110 GLU A C 1
ATOM 869 O O . GLU A 1 110 ? 12.795 -2.496 14.288 1.00 86.62 110 GLU A O 1
ATOM 874 N N . PHE A 1 111 ? 11.558 -4.358 14.472 1.00 84.62 111 PHE A N 1
ATOM 875 C CA . PHE A 1 111 ? 10.779 -4.128 13.263 1.00 84.62 111 PHE A CA 1
ATOM 876 C C . PHE A 1 111 ? 9.996 -2.813 13.329 1.00 84.62 111 PHE A C 1
ATOM 878 O O . PHE A 1 111 ? 9.226 -2.573 14.261 1.00 84.62 111 PHE A O 1
ATOM 885 N N . LYS A 1 112 ? 10.143 -1.962 12.315 1.00 84.94 112 LYS A N 1
ATOM 886 C CA . LYS A 1 112 ? 9.461 -0.671 12.163 1.00 84.94 112 LYS A CA 1
ATOM 887 C C . LYS A 1 112 ? 8.630 -0.667 10.890 1.00 84.94 112 LYS A C 1
ATOM 889 O O . LYS A 1 112 ? 9.048 -1.174 9.856 1.00 84.94 112 LYS A O 1
ATOM 894 N N . PHE A 1 113 ? 7.493 0.028 10.920 1.00 83.00 113 PHE A N 1
ATOM 895 C CA . PHE A 1 113 ? 6.569 0.073 9.784 1.00 83.00 113 PHE A CA 1
ATOM 896 C C . PHE A 1 113 ? 7.230 0.488 8.464 1.00 83.00 113 PHE A C 1
ATOM 898 O O . PHE A 1 113 ? 6.987 -0.136 7.438 1.00 83.00 113 PHE A O 1
ATOM 905 N N . HIS A 1 114 ? 8.092 1.511 8.473 1.00 82.31 114 HIS A N 1
ATOM 906 C CA . HIS A 1 114 ? 8.735 2.004 7.250 1.00 82.31 114 HIS A CA 1
ATOM 907 C C . HIS A 1 114 ? 9.654 0.967 6.585 1.00 82.31 114 HIS A C 1
ATOM 909 O O . HIS A 1 114 ? 9.926 1.087 5.391 1.00 82.31 114 HIS A O 1
ATOM 915 N N . GLN A 1 115 ? 10.090 -0.063 7.320 1.00 86.06 115 GLN A N 1
ATOM 916 C CA . GLN A 1 115 ? 10.862 -1.164 6.754 1.00 86.06 115 GLN A CA 1
ATOM 917 C C . GLN A 1 115 ? 10.019 -1.997 5.784 1.00 86.06 115 GLN A C 1
ATOM 919 O O . GLN A 1 115 ? 10.570 -2.460 4.799 1.00 86.06 115 GLN A O 1
ATOM 924 N N . THR A 1 116 ? 8.691 -2.091 5.952 1.00 86.38 116 THR A N 1
ATOM 925 C CA . THR A 1 116 ? 7.810 -2.794 4.988 1.00 86.38 116 THR A CA 1
ATOM 926 C C . THR A 1 116 ? 7.955 -2.246 3.572 1.00 86.38 116 THR A C 1
ATOM 928 O O . THR A 1 116 ? 8.116 -3.002 2.619 1.00 86.38 116 THR A O 1
ATOM 931 N N . ARG A 1 117 ? 7.968 -0.915 3.432 1.00 88.00 117 ARG A N 1
ATOM 932 C CA . ARG A 1 117 ? 8.135 -0.242 2.144 1.00 88.00 117 ARG A CA 1
ATOM 933 C C . ARG A 1 117 ? 9.534 -0.453 1.574 1.00 88.00 117 ARG A C 1
ATOM 935 O O . ARG A 1 117 ? 9.665 -0.620 0.367 1.00 88.00 117 ARG A O 1
ATOM 942 N N . ALA A 1 118 ? 10.566 -0.427 2.417 1.00 88.44 118 ALA A N 1
ATOM 943 C CA . ALA A 1 118 ? 11.932 -0.693 1.979 1.00 88.44 118 ALA A CA 1
ATOM 944 C C . ALA A 1 118 ? 12.087 -2.143 1.500 1.00 88.44 118 ALA A C 1
ATOM 946 O O . ALA A 1 118 ? 12.581 -2.354 0.400 1.00 88.44 118 ALA A O 1
ATOM 947 N N . THR A 1 119 ? 11.582 -3.114 2.265 1.00 86.81 119 THR A N 1
ATOM 948 C CA . THR A 1 119 ? 11.566 -4.534 1.895 1.00 86.81 119 THR A CA 1
ATOM 949 C C . THR A 1 119 ? 10.820 -4.752 0.586 1.00 86.81 119 THR A C 1
ATOM 951 O O . THR A 1 119 ? 11.383 -5.358 -0.319 1.00 86.81 119 THR A O 1
ATOM 954 N N . PHE A 1 120 ? 9.608 -4.202 0.446 1.00 88.56 120 PHE A N 1
ATOM 955 C CA . PHE A 1 120 ? 8.837 -4.271 -0.797 1.00 88.56 120 PHE A CA 1
ATOM 956 C C . PHE A 1 120 ? 9.637 -3.737 -1.993 1.00 88.56 120 PHE A C 1
ATOM 958 O O . PHE A 1 120 ? 9.780 -4.434 -2.990 1.00 88.56 120 PHE A O 1
ATOM 965 N N . GLY A 1 121 ? 10.208 -2.533 -1.878 1.00 91.25 121 GLY A N 1
ATOM 966 C CA . GLY A 1 121 ? 10.983 -1.924 -2.961 1.00 91.25 121 GLY A CA 1
ATOM 967 C C . GLY A 1 121 ? 12.234 -2.711 -3.337 1.00 91.25 121 GLY A C 1
ATOM 968 O O . GLY A 1 121 ? 12.518 -2.876 -4.519 1.00 91.25 121 GLY A O 1
ATOM 969 N N . THR A 1 122 ? 12.950 -3.253 -2.349 1.00 90.12 122 THR A N 1
ATOM 970 C CA . THR A 1 122 ? 14.125 -4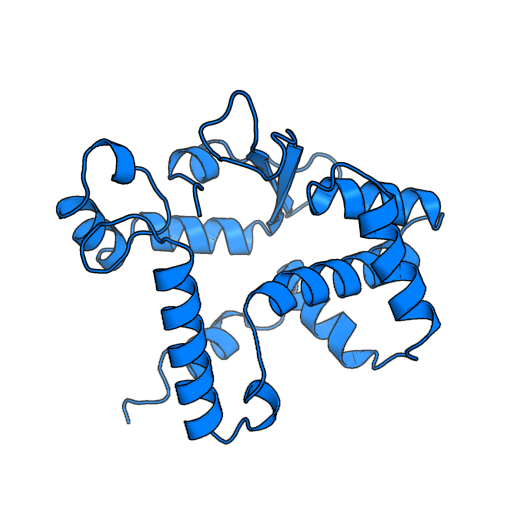.096 -2.592 1.00 90.12 122 THR A CA 1
ATOM 971 C C . THR A 1 122 ? 13.748 -5.387 -3.310 1.00 90.12 122 THR A C 1
ATOM 973 O O . THR A 1 122 ? 14.402 -5.736 -4.288 1.00 90.12 122 THR A O 1
ATOM 976 N N . GLN A 1 123 ? 12.711 -6.098 -2.855 1.00 87.19 123 GLN A N 1
ATOM 977 C CA . GLN A 1 123 ? 12.299 -7.352 -3.497 1.00 87.19 123 GLN A CA 1
ATOM 978 C C . GLN A 1 123 ? 11.751 -7.101 -4.905 1.00 87.19 123 GLN A C 1
ATOM 980 O O . GLN A 1 123 ? 12.115 -7.812 -5.837 1.00 87.19 123 GLN A O 1
ATOM 985 N N . LEU A 1 124 ? 10.957 -6.041 -5.086 1.00 88.19 124 LEU A N 1
ATOM 986 C CA . LEU A 1 124 ? 10.458 -5.656 -6.403 1.00 88.19 124 LEU A CA 1
ATOM 987 C C . LEU A 1 124 ? 11.602 -5.308 -7.362 1.00 88.19 124 LEU A C 1
ATOM 989 O O . LEU A 1 124 ? 11.573 -5.729 -8.510 1.00 88.19 124 LEU A O 1
ATOM 993 N N . MET A 1 125 ? 12.623 -4.586 -6.889 1.00 90.56 125 MET A N 1
ATOM 994 C CA . MET A 1 125 ? 13.804 -4.257 -7.693 1.00 90.56 125 MET A CA 1
ATOM 995 C C . MET A 1 125 ? 14.579 -5.508 -8.107 1.00 90.56 125 MET A C 1
ATOM 997 O O . MET A 1 125 ? 14.980 -5.608 -9.260 1.00 90.56 125 MET A O 1
ATOM 1001 N N . ARG A 1 126 ? 14.762 -6.472 -7.195 1.00 86.38 126 ARG A N 1
ATOM 1002 C CA . ARG A 1 126 ? 15.435 -7.743 -7.511 1.00 86.38 126 ARG A CA 1
ATOM 1003 C C . ARG A 1 126 ? 14.734 -8.474 -8.651 1.00 86.38 126 ARG A C 1
ATOM 1005 O O . ARG A 1 126 ? 15.376 -8.823 -9.630 1.00 86.38 126 ARG A O 1
ATOM 1012 N N . LEU A 1 127 ? 13.418 -8.634 -8.539 1.00 83.31 127 LEU A N 1
ATOM 1013 C CA . LEU A 1 127 ? 12.602 -9.282 -9.566 1.00 83.31 127 LEU A CA 1
ATOM 1014 C C . LEU A 1 127 ? 12.628 -8.508 -10.887 1.00 83.31 127 LEU A C 1
ATOM 1016 O O . LEU A 1 127 ? 12.744 -9.096 -11.955 1.00 83.31 127 LEU A O 1
ATOM 1020 N N . ALA A 1 128 ? 12.549 -7.180 -10.817 1.00 85.69 128 ALA A N 1
ATOM 1021 C CA . ALA A 1 128 ? 12.593 -6.330 -11.996 1.00 85.69 128 ALA A CA 1
ATOM 1022 C C . ALA A 1 128 ? 13.934 -6.454 -12.737 1.00 85.69 128 ALA A C 1
ATOM 1024 O O . ALA A 1 128 ? 13.931 -6.529 -13.958 1.00 85.69 128 ALA A O 1
ATOM 1025 N N . MET A 1 129 ? 15.062 -6.519 -12.023 1.00 86.88 129 MET A N 1
ATOM 1026 C CA . MET A 1 129 ? 16.389 -6.706 -12.628 1.00 86.88 129 MET A CA 1
ATOM 1027 C C . MET A 1 129 ? 16.594 -8.098 -13.242 1.00 86.88 129 MET A C 1
ATOM 1029 O O . MET A 1 129 ? 17.419 -8.227 -14.139 1.00 86.88 129 MET A O 1
ATOM 1033 N N . ASP A 1 130 ? 15.876 -9.113 -12.759 1.00 84.06 130 ASP A N 1
ATOM 1034 C CA . ASP A 1 130 ? 15.942 -10.486 -13.278 1.00 84.06 130 ASP A CA 1
ATOM 1035 C C . ASP A 1 130 ? 15.101 -10.669 -14.555 1.00 84.06 130 ASP A C 1
ATOM 1037 O O . ASP A 1 130 ? 15.483 -11.388 -15.473 1.00 84.06 130 ASP A O 1
ATOM 1041 N N . VAL A 1 131 ? 13.953 -9.986 -14.631 1.00 80.25 131 VAL A N 1
ATOM 1042 C CA . VAL A 1 131 ? 12.970 -10.180 -15.710 1.00 80.25 131 VAL A CA 1
ATOM 1043 C C . VAL A 1 131 ? 13.079 -9.134 -16.8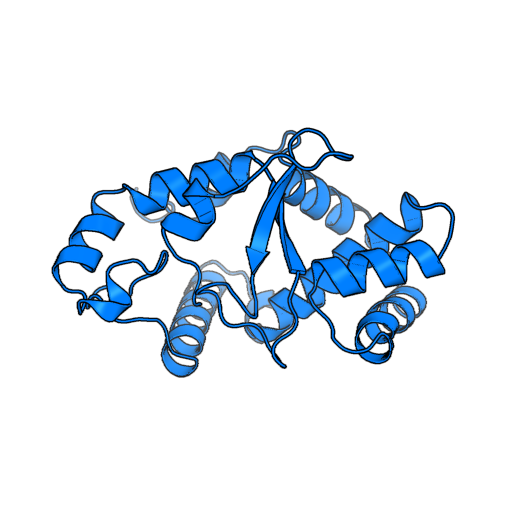23 1.00 80.25 131 VAL A C 1
ATOM 1045 O O . VAL A 1 131 ? 12.782 -9.436 -17.980 1.00 80.25 131 VAL A O 1
ATOM 1048 N N . LEU A 1 132 ? 13.441 -7.890 -16.501 1.00 81.19 132 LEU A N 1
ATOM 1049 C CA . LEU A 1 132 ? 13.449 -6.793 -17.472 1.00 81.19 132 LEU A CA 1
ATOM 1050 C C . LEU A 1 132 ? 14.782 -6.712 -18.226 1.00 81.19 132 LEU A C 1
ATOM 1052 O O . LEU A 1 132 ? 15.833 -7.021 -17.670 1.00 81.19 132 LEU A O 1
ATOM 1056 N N . PRO A 1 133 ? 14.762 -6.245 -19.489 1.00 82.94 133 PRO A N 1
ATOM 1057 C CA . PRO A 1 133 ? 15.933 -6.296 -20.363 1.00 82.94 133 PRO A CA 1
ATOM 1058 C C . PRO A 1 133 ? 17.070 -5.365 -19.926 1.00 82.94 133 PRO A C 1
ATOM 1060 O O . PRO A 1 133 ? 18.208 -5.552 -20.356 1.00 82.94 133 PRO A O 1
ATOM 1063 N N . SER A 1 134 ? 16.792 -4.353 -19.098 1.00 90.81 134 SER A N 1
ATOM 1064 C CA . SER A 1 134 ? 17.815 -3.442 -18.596 1.00 90.81 134 SER A CA 1
ATOM 1065 C C . SER A 1 134 ? 17.552 -2.971 -17.164 1.00 90.81 134 SER A C 1
ATOM 1067 O O . SER A 1 134 ? 16.417 -2.877 -16.692 1.00 90.81 134 SER A O 1
ATOM 1069 N N . GLN A 1 135 ? 18.631 -2.584 -16.480 1.00 89.06 135 GLN A N 1
ATOM 1070 C CA . GLN A 1 135 ? 18.570 -1.968 -15.153 1.00 89.06 135 GLN A CA 1
ATOM 1071 C C . GLN A 1 135 ? 17.790 -0.643 -15.156 1.00 89.06 135 GLN A C 1
ATOM 1073 O O . GLN A 1 135 ? 17.141 -0.307 -14.165 1.00 89.06 135 GLN A O 1
ATOM 1078 N N . VAL A 1 136 ? 17.835 0.107 -16.262 1.00 90.06 136 VAL A N 1
ATOM 1079 C CA . VAL A 1 136 ? 17.080 1.359 -16.415 1.00 90.06 136 VAL A CA 1
ATOM 1080 C C . VAL A 1 136 ? 15.580 1.067 -16.411 1.00 90.06 136 VAL A C 1
ATOM 1082 O O . VAL A 1 136 ? 14.845 1.712 -15.663 1.00 90.06 136 VAL A O 1
ATOM 1085 N N . ASP A 1 137 ? 15.137 0.047 -17.150 1.00 86.44 137 ASP A N 1
ATOM 1086 C CA . ASP A 1 137 ? 13.729 -0.367 -17.172 1.00 86.44 137 ASP A CA 1
ATOM 1087 C C . ASP A 1 137 ? 13.262 -0.834 -15.789 1.00 86.44 137 ASP A C 1
ATOM 1089 O O . ASP A 1 137 ? 12.177 -0.463 -15.339 1.00 86.44 137 ASP A O 1
A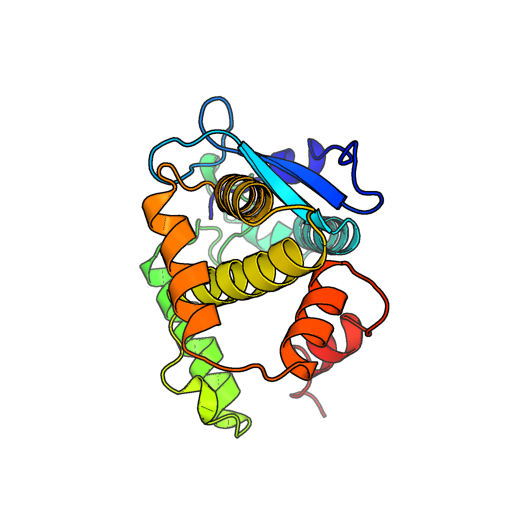TOM 1093 N N . ALA A 1 138 ? 14.114 -1.567 -15.061 1.00 88.88 138 ALA A N 1
ATOM 1094 C CA . ALA A 1 138 ? 13.841 -1.963 -13.681 1.00 88.88 138 ALA A CA 1
ATOM 1095 C C . ALA A 1 138 ? 13.665 -0.760 -12.743 1.00 88.88 138 ALA A C 1
ATOM 1097 O O . ALA A 1 138 ? 12.741 -0.730 -11.926 1.00 88.88 138 ALA A O 1
ATOM 1098 N N . ILE A 1 139 ? 14.502 0.270 -12.881 1.00 92.44 139 ILE A N 1
ATOM 1099 C CA . ILE A 1 139 ? 14.393 1.499 -12.087 1.00 92.44 139 ILE A CA 1
ATOM 1100 C C . ILE A 1 139 ? 13.113 2.260 -12.404 1.00 92.44 139 ILE A C 1
ATOM 1102 O O . ILE A 1 139 ? 12.423 2.669 -11.467 1.00 92.44 139 ILE A O 1
ATOM 1106 N N . VAL A 1 140 ? 12.781 2.435 -13.684 1.00 89.50 140 VAL A N 1
ATOM 1107 C CA . VAL A 1 140 ? 11.547 3.110 -14.105 1.00 89.50 140 VAL A CA 1
ATOM 1108 C C . VAL A 1 140 ? 10.330 2.361 -13.563 1.00 89.50 140 VAL A C 1
ATOM 1110 O O . VAL A 1 140 ? 9.487 2.963 -12.896 1.00 89.50 140 VAL A O 1
ATOM 1113 N N . PHE A 1 141 ? 10.294 1.038 -13.735 1.00 89.81 141 PHE A N 1
ATOM 1114 C CA . PHE A 1 141 ? 9.210 0.195 -13.242 1.00 89.81 141 PHE A CA 1
ATOM 1115 C C . PHE A 1 141 ? 9.036 0.297 -11.718 1.00 89.81 141 PHE A C 1
ATOM 1117 O O . PHE A 1 141 ? 7.938 0.583 -11.236 1.00 89.81 141 PHE A O 1
ATOM 1124 N N . VAL A 1 142 ? 10.109 0.126 -10.935 1.00 90.81 142 VAL A N 1
ATOM 1125 C CA . VAL A 1 142 ? 10.027 0.188 -9.464 1.00 90.81 142 VAL A CA 1
ATOM 1126 C C . VAL A 1 142 ? 9.708 1.600 -8.977 1.00 90.81 142 VAL A C 1
ATOM 1128 O O . VAL A 1 142 ? 8.944 1.758 -8.023 1.00 90.81 142 VAL A O 1
ATOM 1131 N N . ARG A 1 143 ? 10.248 2.646 -9.616 1.00 93.50 143 ARG A N 1
ATOM 1132 C CA . ARG A 1 143 ? 9.909 4.044 -9.301 1.00 93.50 143 ARG A CA 1
ATOM 1133 C C . ARG A 1 143 ? 8.405 4.267 -9.430 1.00 93.50 143 ARG A C 1
ATOM 1135 O O . ARG A 1 143 ? 7.805 4.805 -8.496 1.00 93.50 143 ARG A O 1
ATOM 1142 N N . ASP A 1 144 ? 7.817 3.824 -10.535 1.00 90.12 144 ASP A N 1
ATOM 1143 C CA . ASP A 1 144 ? 6.402 4.031 -10.834 1.00 90.12 144 ASP A CA 1
ATOM 1144 C C . ASP A 1 144 ? 5.511 3.186 -9.919 1.00 90.12 144 ASP A C 1
ATOM 1146 O O . ASP A 1 144 ? 4.601 3.722 -9.285 1.00 90.12 144 ASP A O 1
ATOM 1150 N N . ALA A 1 145 ? 5.837 1.902 -9.734 1.00 89.62 145 ALA A N 1
ATOM 1151 C CA . ALA A 1 145 ? 5.116 1.007 -8.826 1.00 89.62 145 ALA A CA 1
ATOM 1152 C C . ALA A 1 145 ? 5.145 1.493 -7.365 1.00 89.62 145 ALA A C 1
ATOM 1154 O O . ALA A 1 145 ? 4.197 1.291 -6.604 1.00 89.62 145 ALA A O 1
ATOM 1155 N N . MET A 1 146 ? 6.226 2.165 -6.956 1.00 92.25 146 MET A N 1
ATOM 1156 C CA . MET A 1 146 ? 6.348 2.748 -5.622 1.00 92.25 146 MET A CA 1
ATOM 1157 C C . MET A 1 146 ? 5.844 4.192 -5.531 1.00 92.25 146 MET A C 1
ATOM 1159 O O . MET A 1 146 ? 5.753 4.704 -4.412 1.00 92.25 146 MET A O 1
ATOM 1163 N N . LEU A 1 147 ? 5.488 4.846 -6.640 1.00 92.94 147 LEU A N 1
ATOM 1164 C CA . LEU A 1 147 ? 5.101 6.262 -6.703 1.00 92.94 147 LEU A CA 1
ATOM 1165 C C . LEU A 1 147 ? 6.199 7.197 -6.168 1.00 92.94 147 LEU A C 1
ATOM 1167 O O . LEU A 1 147 ? 5.946 8.107 -5.371 1.00 92.94 147 LEU A O 1
ATOM 1171 N N . HIS A 1 148 ? 7.451 6.936 -6.539 1.00 92.88 148 HIS A N 1
ATOM 1172 C CA . HIS A 1 148 ? 8.560 7.833 -6.235 1.00 92.88 148 HIS A CA 1
ATOM 1173 C C . HIS A 1 148 ? 8.579 9.011 -7.203 1.00 92.88 148 HIS A C 1
ATOM 1175 O O . HIS A 1 148 ? 8.560 8.826 -8.412 1.00 92.88 148 HIS A O 1
ATOM 1181 N N . LYS A 1 149 ? 8.667 10.226 -6.652 1.00 89.69 149 LYS A N 1
ATOM 1182 C CA . LYS A 1 149 ? 8.824 11.447 -7.447 1.00 89.69 149 LYS A CA 1
ATOM 1183 C C . LYS A 1 149 ? 10.170 11.481 -8.178 1.00 89.69 149 LYS A C 1
ATOM 1185 O O . LYS A 1 149 ? 10.224 11.890 -9.329 1.00 89.69 149 LYS A O 1
ATOM 1190 N N . ASP A 1 150 ? 11.225 11.020 -7.505 1.00 88.38 150 ASP A N 1
ATOM 1191 C CA . ASP A 1 150 ? 12.603 11.111 -7.982 1.00 88.38 150 ASP A CA 1
ATOM 1192 C C . ASP A 1 150 ? 13.268 9.731 -8.020 1.00 88.38 150 ASP A C 1
ATOM 1194 O O . ASP A 1 150 ? 13.250 8.981 -7.033 1.00 88.38 150 ASP A O 1
ATOM 1198 N N . GLU A 1 151 ? 13.950 9.432 -9.126 1.00 88.00 151 GLU A N 1
ATOM 1199 C CA . GLU A 1 151 ? 14.695 8.181 -9.326 1.00 88.00 151 GLU A CA 1
ATOM 1200 C C . GLU A 1 151 ? 15.796 7.965 -8.293 1.00 88.00 151 GLU A C 1
ATOM 1202 O O . GLU A 1 151 ? 16.075 6.827 -7.917 1.00 88.00 151 GLU A O 1
ATOM 1207 N N . ALA A 1 152 ? 16.380 9.043 -7.761 1.00 90.00 152 ALA A N 1
ATOM 1208 C CA . ALA A 1 152 ? 17.398 8.976 -6.715 1.00 90.00 152 ALA A CA 1
ATOM 1209 C C . ALA A 1 152 ? 16.935 8.173 -5.482 1.00 90.00 152 ALA A C 1
ATOM 1211 O O . ALA A 1 152 ? 17.754 7.568 -4.788 1.00 90.00 152 ALA A O 1
ATOM 1212 N N . THR A 1 153 ? 15.625 8.136 -5.204 1.00 88.19 153 THR A N 1
ATOM 1213 C CA . THR A 1 153 ? 15.071 7.303 -4.126 1.00 88.19 153 THR A CA 1
ATOM 1214 C C . THR A 1 153 ? 15.088 5.821 -4.497 1.00 88.19 153 THR A C 1
ATOM 1216 O O . THR A 1 153 ? 15.425 4.994 -3.653 1.00 88.19 153 THR A O 1
ATOM 1219 N N . THR A 1 154 ? 14.775 5.489 -5.748 1.00 92.25 154 THR A N 1
ATOM 1220 C CA . THR A 1 154 ? 14.735 4.115 -6.268 1.00 92.25 154 THR A CA 1
ATOM 1221 C C . THR A 1 154 ? 16.135 3.520 -6.441 1.00 92.25 154 THR A C 1
ATOM 1223 O O . THR A 1 154 ? 16.355 2.363 -6.090 1.00 92.25 154 THR A O 1
ATOM 1226 N N . TRP A 1 155 ? 17.118 4.327 -6.853 1.00 91.94 155 TRP A N 1
ATOM 1227 C CA . TRP A 1 155 ? 18.530 3.927 -6.950 1.00 91.94 155 TRP A CA 1
ATOM 1228 C C . TRP A 1 155 ? 19.119 3.392 -5.636 1.00 91.94 155 TRP A C 1
ATOM 1230 O O . TRP A 1 155 ? 20.097 2.646 -5.648 1.00 91.94 155 TRP A O 1
ATOM 1240 N N . LYS A 1 156 ? 18.532 3.740 -4.484 1.00 90.94 156 LYS A N 1
ATOM 1241 C CA . LYS A 1 156 ? 18.955 3.198 -3.183 1.00 90.94 156 LYS A CA 1
ATOM 1242 C C . LYS A 1 156 ? 18.778 1.680 -3.103 1.00 90.94 156 LYS A C 1
ATOM 1244 O O . LYS A 1 156 ? 19.571 1.040 -2.421 1.00 90.94 156 LYS A O 1
ATOM 1249 N N . TYR A 1 157 ? 17.790 1.111 -3.798 1.00 89.69 157 TYR A N 1
ATOM 1250 C CA . TYR A 1 157 ? 17.569 -0.337 -3.812 1.00 89.69 157 TYR A CA 1
ATOM 1251 C C . TYR A 1 157 ? 18.652 -1.070 -4.592 1.00 89.69 157 TYR A C 1
ATOM 1253 O O . TYR A 1 157 ? 19.180 -2.051 -4.085 1.00 89.69 157 TYR A O 1
ATOM 1261 N N . VAL A 1 158 ? 19.050 -0.548 -5.755 1.00 87.62 158 VAL A N 1
ATOM 1262 C CA . VAL A 1 158 ? 20.176 -1.081 -6.539 1.00 87.62 158 VAL A CA 1
ATOM 1263 C C . VAL A 1 158 ? 21.439 -1.140 -5.681 1.00 87.62 158 VAL A C 1
ATOM 1265 O O . VAL A 1 158 ? 21.997 -2.211 -5.468 1.00 87.62 158 VAL A O 1
ATOM 1268 N N . LYS A 1 159 ? 21.821 -0.002 -5.085 1.00 87.56 159 LYS A N 1
ATOM 1269 C CA . LYS A 1 159 ? 23.022 0.096 -4.238 1.00 87.56 159 LYS A CA 1
ATOM 1270 C C . LYS A 1 159 ? 22.985 -0.843 -3.035 1.00 87.56 159 LYS A C 1
ATOM 1272 O O . LYS A 1 159 ? 24.034 -1.226 -2.530 1.00 87.56 159 LYS A O 1
ATOM 1277 N N . PHE A 1 160 ? 21.794 -1.137 -2.517 1.00 86.31 160 PHE A N 1
ATOM 1278 C CA . PHE A 1 160 ? 21.619 -2.087 -1.425 1.00 86.31 160 PHE A CA 1
ATOM 1279 C C . PHE A 1 160 ? 21.799 -3.531 -1.909 1.00 86.31 160 PHE A C 1
ATOM 1281 O O . PHE A 1 160 ? 22.509 -4.296 -1.268 1.00 86.31 160 PHE A O 1
ATOM 1288 N N . ILE A 1 161 ? 21.202 -3.891 -3.049 1.00 84.06 161 ILE A N 1
ATOM 1289 C CA . ILE A 1 161 ? 21.289 -5.237 -3.634 1.00 84.06 161 ILE A CA 1
ATOM 1290 C C . ILE A 1 161 ? 22.732 -5.584 -4.011 1.00 84.06 161 ILE A C 1
ATOM 1292 O O . ILE A 1 161 ? 23.186 -6.673 -3.689 1.00 84.06 161 ILE A O 1
ATOM 1296 N N . GLU A 1 162 ? 23.468 -4.652 -4.619 1.00 81.44 162 GLU A N 1
ATOM 1297 C CA . GLU A 1 162 ? 24.874 -4.854 -5.005 1.00 81.44 162 GLU A CA 1
ATOM 1298 C C . GLU A 1 162 ? 25.810 -5.082 -3.805 1.00 81.44 162 GLU A C 1
ATOM 1300 O O . GLU A 1 162 ? 26.872 -5.682 -3.955 1.00 81.44 162 GLU A O 1
ATOM 1305 N N . LYS A 1 163 ? 25.434 -4.610 -2.607 1.00 79.38 163 LYS A N 1
ATOM 1306 C CA . LYS A 1 163 ? 26.240 -4.741 -1.381 1.00 79.38 163 LYS A CA 1
ATOM 1307 C C . LYS A 1 163 ? 25.935 -5.994 -0.561 1.00 79.38 163 LYS A C 1
ATOM 1309 O O . LYS A 1 163 ? 26.772 -6.391 0.241 1.00 79.38 163 LYS A O 1
ATOM 1314 N N . GLU A 1 164 ? 24.760 -6.591 -0.734 1.00 69.31 164 GLU A N 1
ATOM 1315 C CA . GLU A 1 164 ? 24.247 -7.678 0.108 1.00 69.31 164 GLU A CA 1
ATOM 1316 C C . GLU A 1 164 ? 23.928 -8.912 -0.756 1.00 69.31 164 GLU A C 1
ATOM 1318 O O . GLU A 1 164 ? 22.834 -8.982 -1.340 1.00 69.31 164 GLU A O 1
ATOM 1323 N N . PRO A 1 165 ? 24.853 -9.891 -0.861 1.00 54.84 165 PRO A N 1
ATOM 1324 C CA . PRO A 1 165 ? 24.634 -11.089 -1.661 1.00 54.84 165 PRO A CA 1
ATOM 1325 C C . PRO A 1 165 ? 23.433 -11.914 -1.165 1.00 54.84 165 PRO A C 1
ATOM 1327 O O . PRO A 1 165 ? 23.005 -11.867 -0.011 1.00 54.84 165 PRO A O 1
ATOM 1330 N N . ILE A 1 166 ? 22.838 -12.630 -2.113 1.00 57.19 166 ILE A N 1
ATOM 1331 C CA . ILE A 1 166 ? 21.471 -13.161 -2.109 1.00 57.19 166 ILE A CA 1
ATOM 1332 C C . ILE A 1 166 ? 21.212 -14.234 -1.023 1.00 57.19 166 ILE A C 1
ATOM 1334 O O . ILE A 1 166 ? 22.035 -15.108 -0.773 1.00 57.19 166 ILE A O 1
ATOM 1338 N N . LYS A 1 167 ? 19.987 -14.239 -0.464 1.00 56.09 167 LYS A N 1
ATOM 1339 C CA . LYS A 1 167 ? 19.291 -15.454 0.010 1.00 56.09 167 LYS A CA 1
ATOM 1340 C C . LYS A 1 167 ? 18.094 -15.700 -0.913 1.00 56.09 167 LYS A C 1
ATOM 1342 O O . LYS A 1 167 ? 17.060 -15.055 -0.762 1.00 56.09 167 LYS A O 1
ATOM 1347 N N . GLU A 1 168 ? 18.269 -16.572 -1.899 1.00 55.84 168 GLU A N 1
ATOM 1348 C CA . GLU A 1 168 ? 17.405 -16.718 -3.086 1.00 55.84 168 GLU A CA 1
ATOM 1349 C C . GLU A 1 168 ? 15.984 -17.169 -2.717 1.00 55.84 168 GLU A C 1
ATOM 1351 O O . GLU A 1 168 ? 14.997 -16.646 -3.235 1.00 55.84 168 GLU A O 1
ATOM 1356 N N . ALA A 1 169 ? 15.881 -18.019 -1.691 1.00 52.09 169 ALA A N 1
ATOM 1357 C CA . ALA A 1 169 ? 14.622 -18.522 -1.145 1.00 52.09 169 ALA A CA 1
ATOM 1358 C C . ALA A 1 169 ? 13.633 -17.413 -0.723 1.00 52.09 169 ALA A C 1
ATOM 1360 O O . ALA A 1 169 ? 12.440 -17.516 -0.993 1.00 52.09 169 ALA A O 1
ATOM 1361 N N . LEU A 1 170 ? 14.118 -16.314 -0.126 1.00 55.50 170 LEU A N 1
ATOM 1362 C CA . LEU A 1 170 ? 13.253 -15.220 0.344 1.00 55.50 170 LEU A CA 1
ATOM 1363 C C . LEU A 1 170 ? 12.633 -14.418 -0.810 1.00 55.50 170 LEU A C 1
ATOM 1365 O O . LEU A 1 170 ? 11.529 -13.893 -0.674 1.00 55.50 170 LEU A O 1
ATOM 1369 N N . SER A 1 171 ? 13.340 -14.316 -1.939 1.00 57.78 171 SER A N 1
ATOM 1370 C CA . SER A 1 171 ? 12.840 -13.619 -3.129 1.00 57.78 171 SER A CA 1
ATOM 1371 C C . SER A 1 171 ? 11.722 -14.420 -3.794 1.00 57.78 171 SER A C 1
ATOM 1373 O O . SER A 1 171 ? 10.715 -13.852 -4.214 1.00 57.78 171 SER A O 1
ATOM 1375 N N . TYR A 1 172 ? 11.874 -15.746 -3.835 1.00 59.69 172 TYR A N 1
ATOM 1376 C CA . TYR A 1 172 ? 10.893 -16.660 -4.413 1.00 59.69 172 TYR A CA 1
ATOM 1377 C C . TYR A 1 172 ? 9.590 -16.714 -3.600 1.00 59.69 172 TYR A C 1
ATOM 1379 O O . TYR A 1 172 ? 8.503 -16.593 -4.162 1.00 59.69 172 TYR A O 1
ATOM 1387 N N . GLU A 1 173 ? 9.675 -16.809 -2.269 1.00 62.34 173 GLU A N 1
ATOM 1388 C CA . GLU A 1 173 ? 8.488 -16.780 -1.400 1.00 62.34 173 GLU A CA 1
ATOM 1389 C C . GLU A 1 173 ? 7.734 -15.450 -1.492 1.00 62.34 173 GLU A C 1
ATOM 1391 O O . GLU A 1 173 ? 6.508 -15.432 -1.622 1.00 62.34 173 GLU A O 1
ATOM 1396 N N . PHE A 1 174 ? 8.461 -14.326 -1.482 1.00 64.88 174 PHE A N 1
ATOM 1397 C CA . PHE A 1 174 ? 7.855 -13.012 -1.672 1.00 64.88 174 PHE A CA 1
ATOM 1398 C C . PHE A 1 174 ? 7.171 -12.902 -3.040 1.00 64.88 174 PHE A C 1
ATOM 1400 O O . PHE A 1 174 ? 6.070 -12.364 -3.125 1.00 64.88 174 PHE A O 1
ATOM 1407 N N . PHE A 1 175 ? 7.791 -13.426 -4.099 1.00 63.28 175 PHE A N 1
ATOM 1408 C CA . PHE A 1 175 ? 7.223 -13.427 -5.444 1.00 63.28 175 PHE A CA 1
ATOM 1409 C C . PHE A 1 175 ? 5.937 -14.246 -5.531 1.00 63.28 175 PHE A C 1
ATOM 1411 O O . PHE A 1 175 ? 4.953 -13.766 -6.086 1.00 63.28 175 PHE A O 1
ATOM 1418 N N . ASN A 1 176 ? 5.901 -15.445 -4.957 1.00 66.50 176 ASN A N 1
ATOM 1419 C CA . ASN A 1 176 ? 4.701 -16.281 -4.967 1.00 66.50 176 ASN A CA 1
ATOM 1420 C C . ASN A 1 176 ? 3.553 -15.625 -4.196 1.00 66.50 176 ASN A C 1
ATOM 1422 O O . ASN A 1 176 ? 2.434 -15.547 -4.706 1.00 66.50 176 ASN A O 1
ATOM 1426 N N . LEU A 1 177 ? 3.850 -15.050 -3.024 1.00 63.88 177 LEU A N 1
ATOM 1427 C CA . LEU A 1 177 ? 2.887 -14.264 -2.252 1.00 63.88 177 LEU A CA 1
ATOM 1428 C C . LEU A 1 177 ? 2.393 -13.044 -3.043 1.00 63.88 177 LEU A C 1
ATOM 1430 O O . LEU A 1 177 ? 1.194 -12.775 -3.096 1.00 63.88 177 LEU A O 1
ATOM 1434 N N . TYR A 1 178 ? 3.312 -12.301 -3.661 1.00 62.03 178 TYR A N 1
ATOM 1435 C CA . TYR A 1 178 ? 2.992 -11.086 -4.401 1.00 62.03 178 TYR A CA 1
ATOM 1436 C C . TYR A 1 178 ? 2.400 -11.358 -5.784 1.00 62.03 178 TYR A C 1
ATOM 1438 O O . TYR A 1 178 ? 1.831 -10.454 -6.356 1.00 62.03 178 TYR A O 1
ATOM 1446 N N . THR A 1 179 ? 2.493 -12.548 -6.364 1.00 56.88 179 THR A N 1
ATOM 1447 C CA . THR A 1 179 ? 1.875 -12.842 -7.675 1.00 56.88 179 THR A CA 1
ATOM 1448 C C . THR A 1 179 ? 0.665 -13.750 -7.562 1.00 56.88 179 THR A C 1
ATOM 1450 O O . THR A 1 179 ? 0.002 -14.023 -8.561 1.00 56.88 179 THR A O 1
ATOM 1453 N N . GLY A 1 180 ? 0.358 -14.218 -6.351 1.00 58.44 180 GLY A N 1
ATOM 1454 C CA . GLY A 1 180 ? -0.736 -15.148 -6.136 1.00 58.44 180 GLY A CA 1
ATOM 1455 C C . GLY A 1 180 ? -0.498 -16.532 -6.746 1.00 58.44 180 GLY A C 1
ATOM 1456 O O . GLY A 1 180 ? -1.432 -17.319 -6.919 1.00 58.44 180 GLY A O 1
ATOM 1457 N N . LYS A 1 181 ? 0.745 -16.847 -7.120 1.00 51.66 181 LYS A N 1
ATOM 1458 C CA . LYS A 1 181 ? 1.109 -18.151 -7.673 1.00 51.66 181 LYS A CA 1
ATOM 1459 C C . LYS A 1 181 ? 1.430 -19.109 -6.526 1.00 51.66 181 LYS A C 1
ATOM 1461 O O . LYS A 1 181 ? 2.496 -19.039 -5.935 1.00 51.66 181 LYS A O 1
ATOM 1466 N N . ALA A 1 182 ? 0.459 -19.976 -6.231 1.00 52.78 182 ALA A N 1
ATOM 1467 C CA . ALA A 1 182 ? 0.561 -21.237 -5.487 1.00 52.78 182 ALA A CA 1
ATOM 1468 C C . ALA A 1 182 ? 1.536 -21.255 -4.292 1.00 52.78 182 ALA A C 1
ATOM 1470 O O . ALA A 1 182 ? 2.654 -21.758 -4.360 1.00 52.78 182 ALA A O 1
ATOM 1471 N N . GLY A 1 183 ? 1.034 -20.783 -3.160 1.00 43.28 183 GLY A N 1
ATOM 1472 C CA . GLY A 1 183 ? 1.592 -20.998 -1.834 1.00 43.28 183 GLY A CA 1
ATOM 1473 C C . GLY A 1 183 ? 0.540 -20.510 -0.866 1.00 43.28 183 GLY A C 1
ATOM 1474 O O . GLY A 1 183 ? 0.519 -19.329 -0.554 1.00 43.28 183 GLY A O 1
ATOM 1475 N N . ASP A 1 184 ? -0.407 -21.398 -0.573 1.00 45.62 184 ASP A N 1
ATOM 1476 C CA . ASP A 1 184 ? -1.591 -21.253 0.271 1.00 45.62 184 ASP A CA 1
ATOM 1477 C C . ASP A 1 184 ? -1.541 -20.021 1.207 1.00 45.62 184 ASP A C 1
ATOM 1479 O O . ASP A 1 184 ? -1.176 -20.078 2.379 1.00 45.62 184 ASP A O 1
ATOM 1483 N N . ALA A 1 185 ? -1.903 -18.849 0.660 1.00 41.28 185 ALA A N 1
ATOM 1484 C CA . ALA A 1 185 ? -1.958 -17.591 1.412 1.00 41.28 185 ALA A CA 1
ATOM 1485 C C .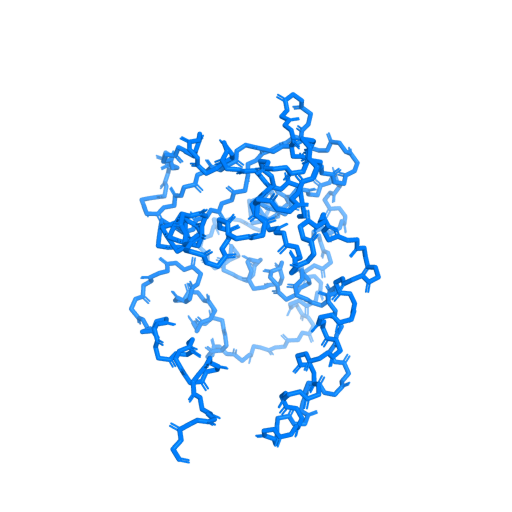 ALA A 1 185 ? -2.942 -17.713 2.588 1.00 41.28 185 ALA A C 1
ATOM 1487 O O . ALA A 1 185 ? -2.841 -16.994 3.583 1.00 41.28 185 ALA A O 1
ATOM 1488 N N . LYS A 1 186 ? -3.852 -18.687 2.482 1.00 38.97 186 LYS A N 1
ATOM 1489 C CA . LYS A 1 186 ? -4.751 -19.135 3.525 1.00 38.97 186 LYS A CA 1
ATOM 1490 C C . LYS A 1 186 ? -4.010 -19.757 4.710 1.00 38.97 186 LYS A C 1
ATOM 1492 O O . LYS A 1 186 ? -4.322 -19.357 5.820 1.00 38.97 186 LYS A O 1
ATOM 1497 N N . THR A 1 187 ? -2.994 -20.612 4.535 1.00 38.31 187 THR A N 1
ATOM 1498 C CA . THR A 1 187 ? -2.278 -21.231 5.674 1.00 38.31 187 THR A CA 1
ATOM 1499 C C . THR A 1 187 ? -1.467 -20.218 6.469 1.00 38.31 187 THR A C 1
ATOM 1501 O O . THR A 1 187 ? -1.482 -20.268 7.695 1.00 38.31 187 THR A O 1
ATOM 1504 N N . LEU A 1 188 ? -0.786 -19.271 5.812 1.00 34.09 188 LEU A N 1
ATOM 1505 C CA . LEU A 1 188 ? 0.006 -18.262 6.530 1.00 34.09 188 LEU A CA 1
ATOM 1506 C C . LEU A 1 188 ? -0.902 -17.280 7.294 1.00 34.09 188 LEU A C 1
ATOM 1508 O O . LEU A 1 188 ? -0.583 -16.870 8.408 1.00 34.09 188 LEU A O 1
ATOM 1512 N N . ILE A 1 189 ? -2.059 -16.929 6.719 1.00 39.84 189 ILE A N 1
ATOM 1513 C CA . ILE A 1 189 ? -3.063 -16.083 7.373 1.00 39.84 189 ILE A CA 1
ATOM 1514 C C . ILE A 1 189 ? -3.788 -16.868 8.471 1.00 39.84 189 ILE A C 1
ATOM 1516 O O . ILE A 1 189 ? -3.935 -16.344 9.566 1.00 39.84 189 ILE A O 1
ATOM 1520 N N . GLU A 1 190 ? -4.186 -18.120 8.264 1.00 35.50 190 GLU A N 1
ATOM 1521 C CA . GLU A 1 190 ? -4.845 -18.952 9.282 1.00 35.50 190 GLU A CA 1
ATOM 1522 C C . GLU A 1 190 ? -3.916 -19.225 10.480 1.00 35.50 190 GLU A C 1
ATOM 1524 O O . GLU A 1 190 ? -4.343 -19.068 11.624 1.00 35.50 190 GLU A O 1
ATOM 1529 N N . GLN A 1 191 ? -2.624 -19.487 10.247 1.00 37.50 191 GLN A N 1
ATOM 1530 C CA . GLN A 1 191 ? -1.619 -19.655 11.307 1.00 37.50 191 GLN A CA 1
ATOM 1531 C C . GLN A 1 191 ? -1.351 -18.371 12.105 1.00 37.50 191 GLN A C 1
ATOM 1533 O O . GLN A 1 191 ? -1.027 -18.442 13.289 1.00 37.50 191 GLN A O 1
ATOM 1538 N N . VAL A 1 192 ? -1.497 -17.195 11.488 1.00 40.03 192 VAL A N 1
ATOM 1539 C CA . VAL A 1 192 ? -1.311 -15.892 12.154 1.00 40.03 192 VAL A CA 1
ATOM 1540 C C . VAL A 1 192 ? -2.615 -15.365 12.775 1.00 40.03 192 VAL A C 1
ATOM 1542 O O . VAL A 1 192 ? -2.570 -14.593 13.730 1.00 40.03 192 VAL A O 1
ATOM 1545 N N . THR A 1 193 ? -3.781 -15.787 12.277 1.00 36.50 193 THR A N 1
ATOM 1546 C CA . THR A 1 193 ? -5.096 -15.259 12.689 1.00 36.50 193 THR A CA 1
ATOM 1547 C C . THR A 1 193 ? -5.817 -16.161 13.699 1.00 36.50 193 THR A C 1
ATOM 1549 O O . THR A 1 193 ? -6.645 -15.651 14.451 1.00 36.50 193 THR A O 1
ATOM 1552 N N . TYR A 1 194 ? -5.503 -17.465 13.765 1.00 38.97 194 TYR A N 1
ATOM 1553 C CA . TYR A 1 194 ? -6.256 -18.438 14.577 1.00 38.97 194 TYR A CA 1
ATOM 1554 C C . TYR A 1 194 ? -5.427 -19.350 15.504 1.00 38.97 194 TYR A C 1
ATOM 1556 O O . TYR A 1 194 ? -6.021 -20.154 16.220 1.00 38.97 194 TYR A O 1
ATOM 1564 N N . ASN A 1 195 ? -4.100 -19.196 15.608 1.00 35.06 195 ASN A N 1
ATOM 1565 C CA . ASN A 1 195 ? -3.293 -19.929 16.606 1.00 35.06 195 ASN A CA 1
ATOM 1566 C C . ASN A 1 195 ? -3.430 -19.349 18.029 1.00 35.06 195 ASN A C 1
ATOM 1568 O O . ASN A 1 195 ? -2.469 -18.880 18.635 1.00 35.06 195 ASN A O 1
ATOM 1572 N N . GLY A 1 196 ? -4.651 -19.387 18.560 1.00 39.44 196 GLY A N 1
ATOM 1573 C CA . GLY A 1 196 ? -4.962 -19.029 19.943 1.00 39.44 196 GLY A CA 1
ATOM 1574 C C . GLY A 1 196 ? -6.289 -19.572 20.476 1.00 39.44 196 GLY A C 1
ATOM 1575 O O . GLY A 1 196 ? -6.705 -19.148 21.548 1.00 39.44 196 GLY A O 1
ATOM 1576 N N . LEU A 1 197 ? -6.966 -20.475 19.757 1.00 33.66 197 LEU A N 1
ATOM 1577 C CA . LEU A 1 197 ? -8.139 -21.192 20.267 1.00 33.66 197 LEU A CA 1
ATOM 1578 C C . LEU A 1 197 ? -8.050 -22.676 19.893 1.00 33.66 197 LEU A C 1
ATOM 1580 O O . LEU A 1 197 ? -8.688 -23.139 18.949 1.00 33.66 197 LEU A O 1
ATOM 1584 N N . ALA A 1 198 ? -7.235 -23.389 20.662 1.00 34.94 198 ALA A N 1
ATOM 1585 C CA . ALA A 1 198 ? -7.465 -24.769 21.065 1.00 34.94 198 ALA A CA 1
ATOM 1586 C C . ALA A 1 198 ? -7.250 -24.826 22.582 1.00 34.94 198 ALA A C 1
ATOM 1588 O O . ALA A 1 198 ? -6.277 -24.182 23.042 1.00 34.94 198 ALA A O 1
#

pLDDT: mean 83.48, std 16.92, range [33.66, 98.0]

Secondary structure (DSSP, 8-state):
---BHHHHHT-EE-SSSTTEEEEEESTTSSS--GGG--EEEEEEHHHHHHHHHHHTSHHHHHHHHTS-TTTTTBS-B-TTSPBPPHHHHHHHHHHHHHHHHHTT-GGGTT--HHHHHHHHHHHHHHHHHHHSS-HHHHHHHHHHHHT-S-HHHHHHHHHHHTTS---HHHHHHHHHHHHT-SS-HHHHHHHHHSTT--